Protein AF-A0A968INN6-F1 (afdb_monomer)

Secondary structure (DSSP, 8-state):
---TT-GGGTT------S---HHHH-S-TTT-TT---S-----PPPPHHHHHHHHHTTTTTBSSHHHHHHHHHHHHTT-HHHHHHHHHHHHH-SS-B-TT-HHHHHHHHIIIIIITTHHHH--SSSHHHHHHHHHS-TTTHHHHHHHHHHHHHHSEEE----HHHHHHHHHTSEEEETTEEEES-HHHHHHS-HHHHHHHHHHH-TTHHHHHHHHHTTS--GGGSPPHHHHHHHHHHHTT----HHHHHHHHHHHHHHHHHHHHHHHHHHHHHHHHHHHHHHHHHHHHHHHHHHHHHHHHHTSS---

Solvent-accessible surface area (backbone atoms only — not comparable to full-atom values): 17681 Å² total; per-residue (Å²): 115,94,60,89,85,45,78,88,52,79,80,70,82,86,84,88,86,82,92,73,56,72,65,79,76,41,92,43,88,92,68,46,77,76,74,70,81,83,71,89,80,82,84,73,46,52,48,72,81,75,44,49,75,60,30,64,72,27,52,91,35,25,75,46,23,66,57,36,47,48,46,45,34,66,38,32,39,14,34,68,66,56,38,51,50,54,52,47,55,52,57,68,45,88,70,65,40,54,77,92,40,38,59,62,53,51,50,49,48,43,42,65,64,48,60,53,62,30,85,81,53,45,71,78,72,48,66,59,56,32,51,49,59,52,60,67,42,77,40,44,26,50,28,52,48,40,56,49,48,49,24,72,73,62,55,50,39,80,55,79,78,44,72,66,59,49,52,43,40,7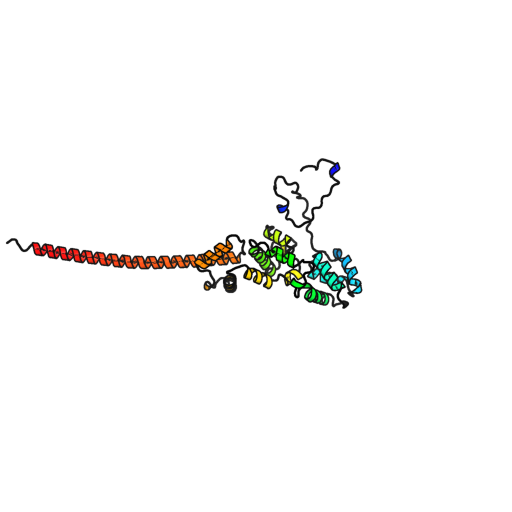1,44,58,60,29,37,81,54,98,69,24,33,27,65,45,26,50,58,54,48,68,65,66,23,71,66,50,48,49,55,52,51,44,75,69,37,98,58,30,71,37,52,52,53,18,55,74,53,73,72,62,47,66,87,44,45,44,52,69,68,60,39,52,54,50,51,60,69,43,70,80,42,44,63,29,74,67,57,54,52,51,51,52,53,15,50,50,53,42,52,50,53,54,49,52,54,53,51,52,54,50,51,54,52,49,54,54,49,52,53,53,51,52,53,50,52,51,52,51,52,52,52,52,52,51,50,52,54,52,57,60,64,72,70,73,80,87,132

pLDDT: mean 87.86, std 13.49, range [40.16, 98.56]

Nearest PDB structures (foldseek):
  2qen-assembly1_A  TM=4.326E-01  e=2.253E+00  unclassified
  8gx4-assembly1_A  TM=2.998E-01  e=3.927E+00  Apiospora montagnei NRRL 25634

Radius of gyration: 36.1 Å; Cα contacts (8 Å, |Δi|>4): 261; chains: 1; bounding box: 77×60×130 Å

Sequence (307 aa):
MRSDRKTNYQRLTFALIGVATPSDLMKDKQRTPFNIGARAIQLDGFQLQEAEPLAIGLQDKADRPMEVLRSVLDWTGGQPFLTQKLCDCIAQAEERIPAGQEKARVELIVQTEILEDWEAKDQPPHLKTIRDRILHNERQVGRWLGIYRQMLQAGTIKNEETEDHKALCLSGLVVRKQGQLQVYNQIYQHIFDLSWVNCQLESLRPYAARLNQWLTSGEQDETQLLCQQDLIDQLTWAKDKQLSPEDYSFFAASQERVRQAIQEELDAAKAELLEVQDEIAQAREEEQRVKHHWQKLRANSTGVGED

Foldseek 3Di:
DPPVPDPVCPPDDDDDDDQDDLVRVPPDPVPDPSVCVDDDDFDFADDLVRCVVLLVLCVVQEPCSSVLLVLQCQFQVNPPVSSNVLSVLSSPDPHRHYPPCSNVVSVVSCVPQCQVPNVVNCPVPDLVQLVCLLVVPLQENQVLLQVQLVCLVVQKAACPVDPSSSSNVSSVQWDQDPRIIGGSGNSSCSRCDNVVSLVSNCVSAPLSVLLVVCVVVVNPPCVSADEDVRLVVRCVVNVSHDHHPSVVSSSVSNVVVNVVVVVVVVVVVVVVVVVVVVVVVVVVVVVVVVVVVVVVVVVVVVPPPDD

Structure (mmCIF, N/CA/C/O backbone):
data_AF-A0A968INN6-F1
#
_entry.id   AF-A0A968INN6-F1
#
loop_
_atom_site.group_PDB
_atom_site.id
_atom_site.type_symbol
_atom_site.label_atom_id
_atom_site.label_alt_id
_atom_site.label_comp_id
_atom_site.label_asym_id
_atom_site.label_entity_id
_atom_site.label_seq_id
_atom_site.pdbx_PDB_ins_code
_atom_site.Cartn_x
_atom_site.Cartn_y
_atom_site.Cartn_z
_atom_site.occupancy
_atom_site.B_iso_or_equiv
_atom_site.auth_seq_id
_atom_site.auth_comp_id
_atom_site.auth_asym_id
_atom_site.auth_atom_id
_atom_site.pdbx_PDB_model_num
ATOM 1 N N . MET A 1 1 ? 5.842 39.570 -4.182 1.00 40.16 1 MET A N 1
ATOM 2 C CA . MET A 1 1 ? 6.469 40.855 -4.565 1.00 40.16 1 MET A CA 1
ATOM 3 C C . MET A 1 1 ? 5.964 41.193 -5.963 1.00 40.16 1 MET A C 1
ATOM 5 O O . MET A 1 1 ? 6.246 40.432 -6.871 1.00 40.16 1 MET A O 1
ATOM 9 N N . ARG A 1 2 ? 5.132 42.232 -6.133 1.00 44.03 2 ARG A N 1
ATOM 10 C CA . ARG A 1 2 ? 4.593 42.636 -7.447 1.00 44.03 2 ARG A CA 1
ATOM 11 C C . ARG A 1 2 ? 5.664 43.415 -8.218 1.00 44.03 2 ARG A C 1
ATOM 13 O O . ARG A 1 2 ? 5.768 44.630 -8.072 1.00 44.03 2 ARG A O 1
ATOM 20 N N . SER A 1 3 ? 6.476 42.707 -8.996 1.00 49.28 3 SER A N 1
ATOM 21 C CA . SER A 1 3 ? 7.445 43.265 -9.955 1.00 49.28 3 SER A CA 1
ATOM 22 C C . SER A 1 3 ? 6.922 43.285 -11.397 1.00 49.28 3 SER A C 1
ATOM 24 O O . SER A 1 3 ? 7.596 43.798 -12.287 1.00 49.28 3 SER A O 1
ATOM 26 N N . ASP A 1 4 ? 5.703 42.796 -11.616 1.00 48.72 4 ASP A N 1
ATOM 27 C CA . ASP A 1 4 ? 5.109 42.488 -12.929 1.00 48.72 4 ASP A CA 1
ATOM 28 C C . ASP A 1 4 ? 4.845 43.725 -13.809 1.00 48.72 4 ASP A C 1
ATOM 30 O O . ASP A 1 4 ? 4.435 43.608 -14.959 1.00 48.72 4 ASP A O 1
ATOM 34 N N . ARG A 1 5 ? 5.091 44.934 -13.284 1.00 51.31 5 ARG A N 1
ATOM 35 C CA . ARG A 1 5 ? 4.936 46.213 -13.998 1.00 51.31 5 ARG A CA 1
ATOM 36 C C . ARG A 1 5 ? 6.236 46.779 -14.582 1.00 51.31 5 ARG A C 1
ATOM 38 O O . ARG A 1 5 ? 6.209 47.868 -15.147 1.00 51.31 5 ARG A O 1
ATOM 45 N N . LYS A 1 6 ? 7.375 46.088 -14.452 1.00 62.47 6 LYS A N 1
ATOM 46 C CA . LYS A 1 6 ? 8.643 46.493 -15.087 1.00 62.47 6 LYS A CA 1
ATOM 47 C C . LYS A 1 6 ? 8.919 45.619 -16.311 1.00 62.47 6 LYS A C 1
ATOM 49 O O . LYS A 1 6 ? 9.263 44.449 -16.170 1.00 62.47 6 LYS A O 1
ATOM 54 N N . THR A 1 7 ? 8.833 46.208 -17.504 1.00 67.50 7 THR A N 1
ATOM 55 C CA . THR A 1 7 ? 9.013 45.552 -18.817 1.00 67.50 7 THR A CA 1
ATOM 56 C C . THR A 1 7 ? 10.319 44.751 -18.917 1.00 67.50 7 THR A C 1
ATOM 58 O O . THR A 1 7 ? 10.357 43.684 -19.519 1.00 67.50 7 THR A O 1
ATOM 61 N N . ASN A 1 8 ? 11.376 45.196 -18.229 1.00 70.75 8 ASN A N 1
ATOM 62 C CA . ASN A 1 8 ? 12.695 44.550 -18.230 1.00 70.75 8 ASN A CA 1
ATOM 63 C C . ASN A 1 8 ? 12.731 43.144 -17.591 1.00 70.75 8 ASN A C 1
ATOM 65 O O . ASN A 1 8 ? 13.727 42.434 -17.759 1.00 70.75 8 ASN A O 1
ATOM 69 N N . TYR A 1 9 ? 11.686 42.739 -16.857 1.00 70.25 9 TYR A N 1
ATOM 70 C CA . TYR A 1 9 ? 11.608 41.440 -16.176 1.00 70.25 9 TYR A CA 1
ATOM 71 C C . TYR A 1 9 ? 10.725 40.407 -16.888 1.00 70.25 9 TYR A C 1
ATOM 73 O O . TYR A 1 9 ? 10.745 39.245 -16.500 1.00 70.25 9 TYR A O 1
ATOM 81 N N . GLN A 1 10 ? 10.035 40.775 -17.976 1.00 67.19 10 GLN A N 1
ATOM 82 C CA . GLN A 1 10 ? 9.204 39.848 -18.769 1.00 67.19 10 GLN A CA 1
ATOM 83 C C . GLN A 1 10 ? 10.010 38.751 -19.496 1.00 67.19 10 GLN A C 1
ATOM 85 O O . GLN A 1 10 ? 9.435 37.805 -20.017 1.00 67.19 10 GLN A O 1
ATOM 90 N N . ARG A 1 11 ? 11.344 38.863 -19.513 1.00 78.62 11 ARG A N 1
ATOM 91 C CA . ARG A 1 11 ? 12.279 37.881 -20.090 1.00 78.62 11 ARG A CA 1
ATOM 92 C C . ARG A 1 11 ? 12.779 36.823 -19.103 1.00 78.62 11 ARG A C 1
ATOM 94 O O . ARG A 1 11 ? 13.508 35.923 -19.505 1.00 78.62 11 ARG A O 1
ATOM 101 N N . LEU A 1 12 ? 12.492 36.974 -17.809 1.00 79.00 12 LEU A N 1
ATOM 102 C CA . LEU A 1 12 ? 13.008 36.072 -16.782 1.00 79.00 12 LEU A CA 1
ATOM 103 C C . LEU A 1 12 ? 12.003 34.950 -16.532 1.00 79.00 12 LEU A C 1
ATOM 105 O O . LEU A 1 12 ? 10.891 35.200 -16.076 1.00 79.00 12 LEU A O 1
ATOM 109 N N . THR A 1 13 ? 12.424 33.716 -16.807 1.00 76.06 13 THR A N 1
ATOM 110 C CA . THR A 1 13 ? 11.682 32.503 -16.453 1.00 76.06 13 THR A CA 1
ATOM 111 C C . THR A 1 13 ? 12.390 31.834 -15.285 1.00 76.06 13 THR A C 1
ATOM 113 O O . THR A 1 13 ? 13.581 31.544 -15.368 1.00 76.06 13 THR A O 1
ATOM 116 N N . PHE A 1 14 ? 11.661 31.595 -14.198 1.00 73.88 14 PHE A N 1
ATOM 117 C CA . PHE A 1 14 ? 12.152 30.836 -13.053 1.00 73.88 14 PHE A CA 1
ATOM 118 C C . PHE A 1 14 ? 11.489 29.462 -13.074 1.00 73.88 14 PHE A C 1
ATOM 120 O O . PHE A 1 14 ? 10.263 29.373 -13.045 1.00 73.88 14 PHE A O 1
ATOM 127 N N . ALA A 1 15 ? 12.295 28.404 -13.123 1.00 74.81 15 ALA A N 1
ATOM 128 C CA . ALA A 1 15 ? 11.834 27.036 -12.943 1.00 74.81 15 ALA A CA 1
ATOM 129 C C . ALA A 1 15 ? 12.257 26.556 -11.551 1.00 74.81 15 ALA A C 1
ATOM 131 O O . ALA A 1 15 ? 13.428 26.645 -11.185 1.00 74.81 15 ALA A O 1
ATOM 132 N N . LEU A 1 16 ? 11.293 26.071 -10.774 1.00 69.75 16 LEU A N 1
ATOM 133 C CA . LEU A 1 16 ? 11.523 25.402 -9.498 1.00 69.75 16 LEU A CA 1
ATOM 134 C C . LEU A 1 16 ? 11.273 23.916 -9.727 1.00 69.75 16 LEU A C 1
ATOM 136 O O . LEU A 1 16 ? 10.184 23.537 -10.151 1.00 69.75 16 LEU A O 1
ATOM 140 N N . ILE A 1 17 ? 12.286 23.093 -9.475 1.00 74.50 17 ILE A N 1
ATOM 141 C CA . ILE A 1 17 ? 12.226 21.645 -9.675 1.00 74.50 17 ILE A CA 1
ATOM 142 C C . ILE A 1 17 ? 12.410 20.990 -8.310 1.00 74.50 17 ILE A C 1
ATOM 144 O O . ILE A 1 17 ? 13.366 21.291 -7.598 1.00 74.50 17 ILE A O 1
ATOM 148 N N . GLY A 1 18 ? 11.477 20.125 -7.932 1.00 70.94 18 GLY A N 1
ATOM 149 C CA . GLY A 1 18 ? 11.479 19.444 -6.644 1.00 70.94 18 GLY A CA 1
ATOM 150 C C . GLY A 1 18 ? 10.136 18.781 -6.361 1.00 70.94 18 GLY A C 1
ATOM 151 O O . GLY A 1 18 ? 9.228 18.820 -7.189 1.00 70.94 18 GLY A O 1
ATOM 152 N N . VAL A 1 19 ? 10.010 18.182 -5.177 1.00 70.88 19 VAL A N 1
ATOM 153 C CA . VAL A 1 19 ? 8.767 17.551 -4.719 1.00 70.88 19 VAL A CA 1
ATOM 154 C C . VAL A 1 19 ? 8.165 18.411 -3.614 1.00 70.88 19 VAL A C 1
ATOM 156 O O . VAL A 1 19 ? 8.674 18.420 -2.498 1.00 70.88 19 VAL A O 1
ATOM 159 N N . ALA A 1 20 ? 7.107 19.151 -3.933 1.00 64.94 20 ALA A N 1
ATOM 160 C CA . ALA A 1 20 ? 6.384 19.989 -2.983 1.00 64.94 20 ALA A CA 1
ATOM 161 C C . ALA A 1 20 ? 4.907 20.060 -3.380 1.00 64.94 20 ALA A C 1
ATOM 163 O O . ALA A 1 20 ? 4.580 20.137 -4.567 1.00 64.94 20 ALA A O 1
ATOM 164 N N . THR A 1 21 ? 4.004 20.071 -2.402 1.00 66.12 21 THR A N 1
ATOM 165 C CA . THR A 1 21 ? 2.636 20.526 -2.650 1.00 66.12 21 THR A CA 1
ATOM 166 C C . THR A 1 21 ? 2.631 22.046 -2.852 1.00 66.12 21 THR A C 1
ATOM 168 O O . THR A 1 21 ? 3.494 22.755 -2.325 1.00 66.12 21 THR A O 1
ATOM 171 N N . PRO A 1 22 ? 1.620 22.605 -3.542 1.00 64.31 22 PRO A N 1
ATOM 172 C CA . PRO A 1 22 ? 1.404 24.048 -3.535 1.00 64.31 22 PRO A CA 1
ATOM 173 C C . PRO A 1 22 ? 1.325 24.624 -2.111 1.00 64.31 22 PRO A C 1
ATOM 175 O O . PRO A 1 22 ? 1.826 25.718 -1.869 1.00 64.31 22 PRO A O 1
ATOM 178 N N . SER A 1 23 ? 0.748 23.886 -1.156 1.00 64.50 23 SER A N 1
ATOM 179 C CA . SER A 1 23 ? 0.661 24.294 0.252 1.00 64.50 23 SER A CA 1
ATOM 180 C C . SER A 1 23 ? 2.038 24.449 0.910 1.00 64.50 23 SER A C 1
ATOM 182 O O . SER A 1 23 ? 2.240 25.414 1.644 1.00 64.50 23 SER A O 1
ATOM 184 N N . ASP A 1 24 ? 3.004 23.582 0.591 1.00 67.31 24 ASP A N 1
ATOM 185 C CA . ASP A 1 24 ? 4.381 23.660 1.115 1.00 67.31 24 ASP A CA 1
ATOM 186 C C . ASP A 1 24 ? 5.107 24.934 0.657 1.00 67.31 24 ASP A C 1
ATOM 188 O O . ASP A 1 24 ? 5.944 25.495 1.370 1.00 67.31 24 ASP A O 1
ATOM 192 N N . LEU A 1 25 ? 4.757 25.428 -0.533 1.00 66.88 25 LEU A N 1
ATOM 193 C CA . LEU A 1 25 ? 5.307 26.653 -1.116 1.00 66.88 25 LEU A CA 1
ATOM 194 C C . LEU A 1 25 ? 4.538 27.917 -0.682 1.00 66.88 25 LEU A C 1
ATOM 196 O O . LEU A 1 25 ? 4.999 29.039 -0.914 1.00 66.88 25 LEU A O 1
ATOM 200 N N . MET A 1 26 ? 3.383 27.763 -0.025 1.00 62.88 26 MET A N 1
ATOM 201 C CA . MET A 1 26 ? 2.457 28.845 0.315 1.00 62.88 26 MET A CA 1
ATOM 202 C C . MET A 1 26 ? 2.277 29.019 1.832 1.00 62.88 26 MET A C 1
ATOM 204 O O . MET A 1 26 ? 1.275 28.605 2.409 1.00 62.88 26 MET A O 1
ATOM 208 N N . LYS A 1 27 ? 3.208 29.732 2.482 1.00 56.56 27 LYS A N 1
ATOM 209 C CA . LYS A 1 27 ? 3.127 30.036 3.930 1.00 56.56 27 LYS A CA 1
ATOM 210 C C . LYS A 1 27 ? 2.009 31.018 4.328 1.00 56.56 27 LYS A C 1
ATOM 212 O O . LYS A 1 27 ? 1.542 30.966 5.457 1.00 56.56 27 LYS A O 1
ATOM 217 N N . ASP A 1 28 ? 1.579 31.910 3.431 1.00 60.41 28 ASP A N 1
ATOM 218 C CA . ASP A 1 28 ? 0.507 32.890 3.690 1.00 60.41 28 ASP A CA 1
ATOM 219 C C . ASP A 1 28 ? -0.373 33.076 2.447 1.00 60.41 28 ASP A C 1
ATOM 221 O O . ASP A 1 28 ? -0.040 33.861 1.557 1.00 60.41 28 ASP A O 1
ATOM 225 N N . LYS A 1 29 ? -1.514 32.374 2.397 1.00 55.88 29 LYS A N 1
ATOM 226 C CA . LYS A 1 29 ? -2.436 32.329 1.243 1.00 55.88 29 LYS A CA 1
ATOM 227 C C . LYS A 1 29 ? -2.853 33.712 0.709 1.00 55.88 29 LYS A C 1
ATOM 229 O O . LYS A 1 29 ? -3.171 33.825 -0.474 1.00 55.88 29 LYS A O 1
ATOM 234 N N . GLN A 1 30 ? -2.827 34.765 1.534 1.00 55.16 30 GLN A N 1
ATOM 235 C CA . GLN A 1 30 ? -3.193 36.123 1.114 1.00 55.16 30 GLN A CA 1
ATOM 236 C C . GLN A 1 30 ? -2.022 36.945 0.554 1.00 55.16 30 GLN A C 1
ATOM 238 O O . GLN A 1 30 ? -2.243 37.963 -0.103 1.00 55.16 30 GLN A O 1
ATOM 243 N N . ARG A 1 31 ? -0.771 36.526 0.788 1.00 52.16 31 ARG A N 1
ATOM 244 C CA . ARG A 1 31 ? 0.434 37.295 0.424 1.00 52.16 31 ARG A CA 1
ATOM 245 C C . ARG A 1 31 ? 1.383 36.571 -0.532 1.00 52.16 31 ARG A C 1
ATOM 247 O O . ARG A 1 31 ? 2.342 37.199 -0.993 1.00 52.16 31 ARG A O 1
ATOM 254 N N . THR A 1 32 ? 1.153 35.295 -0.860 1.00 49.41 32 THR A N 1
ATOM 255 C CA . THR A 1 32 ? 2.072 34.566 -1.750 1.00 49.41 32 THR A CA 1
ATOM 256 C C . THR A 1 32 ? 1.944 35.018 -3.215 1.00 49.41 32 THR A C 1
ATOM 258 O O . THR A 1 32 ? 0.837 35.096 -3.750 1.00 49.41 32 THR A O 1
ATOM 261 N N . PRO A 1 33 ? 3.069 35.268 -3.913 1.00 50.78 33 PRO A N 1
ATOM 262 C CA . PRO A 1 33 ? 3.089 35.374 -5.372 1.00 50.78 33 PRO A CA 1
ATOM 263 C C . PRO A 1 33 ? 2.924 34.006 -6.066 1.00 50.78 33 PRO A C 1
ATOM 265 O O . PRO A 1 33 ? 2.838 33.962 -7.287 1.00 50.78 33 PRO A O 1
ATOM 268 N N . PHE A 1 34 ? 2.867 32.907 -5.304 1.00 52.16 34 PHE A N 1
ATOM 269 C CA . PHE A 1 34 ? 2.645 31.538 -5.778 1.00 52.16 34 PHE A CA 1
ATOM 270 C C . PHE A 1 34 ? 1.159 31.183 -5.927 1.00 52.16 34 PHE A C 1
ATOM 272 O O . PHE A 1 34 ? 0.831 30.031 -6.199 1.00 52.16 34 PHE A O 1
ATOM 279 N N . ASN A 1 35 ? 0.258 32.171 -5.847 1.00 50.69 35 ASN A N 1
ATOM 280 C CA . ASN A 1 35 ? -1.127 32.065 -6.318 1.00 50.69 35 ASN A CA 1
ATOM 281 C C . ASN A 1 35 ? -1.169 31.986 -7.865 1.00 50.69 35 ASN A C 1
ATOM 283 O O . ASN A 1 35 ? -1.855 32.763 -8.529 1.00 50.69 35 ASN A O 1
ATOM 287 N N . ILE A 1 36 ? -0.390 31.076 -8.460 1.00 54.50 36 ILE A N 1
ATOM 288 C CA . ILE A 1 36 ? -0.298 30.846 -9.904 1.00 54.50 36 ILE A CA 1
ATOM 289 C C . ILE A 1 36 ? -1.483 29.952 -10.292 1.00 54.50 36 ILE A C 1
ATOM 291 O O . ILE A 1 36 ? -1.354 28.756 -10.518 1.00 54.50 36 ILE A O 1
ATOM 295 N N . GLY A 1 37 ? -2.675 30.547 -10.326 1.00 51.56 37 GLY A N 1
ATOM 296 C CA . GLY A 1 37 ? -3.941 29.893 -10.677 1.00 51.56 37 GLY A CA 1
ATOM 297 C C . GLY A 1 37 ? -4.193 29.701 -12.180 1.00 51.56 37 GLY A C 1
ATOM 298 O O . GLY A 1 37 ? -5.344 29.620 -12.578 1.00 51.56 37 GLY A O 1
ATOM 299 N N . ALA A 1 38 ? -3.160 29.691 -13.026 1.00 52.12 38 ALA A N 1
ATOM 300 C CA . ALA A 1 38 ? -3.266 29.523 -14.483 1.00 52.12 38 ALA A CA 1
ATOM 301 C C . ALA A 1 38 ? -3.665 28.116 -14.965 1.00 52.12 38 ALA A C 1
ATOM 303 O O . ALA A 1 38 ? -4.658 27.900 -15.659 1.00 52.12 38 ALA A O 1
ATOM 304 N N . ARG A 1 39 ? -2.766 27.164 -14.697 1.00 57.09 39 ARG A N 1
ATOM 305 C CA . ARG A 1 39 ? -2.727 25.877 -15.393 1.00 57.09 39 ARG A CA 1
ATOM 306 C C . ARG A 1 39 ? -1.879 24.897 -14.596 1.00 57.09 39 ARG A C 1
ATOM 308 O O . ARG A 1 39 ? -0.657 25.011 -14.580 1.00 57.09 39 ARG A O 1
ATOM 315 N N . ALA A 1 40 ? -2.525 23.940 -13.939 1.00 65.38 40 ALA A N 1
ATOM 316 C CA . ALA A 1 40 ? -1.826 22.748 -13.490 1.00 65.38 40 ALA A CA 1
ATOM 317 C C . ALA A 1 40 ? -1.379 21.981 -14.741 1.00 65.38 40 ALA A C 1
ATOM 319 O O . ALA A 1 40 ? -2.198 21.680 -15.610 1.00 65.38 40 ALA A O 1
ATOM 320 N N . ILE A 1 41 ? -0.080 21.721 -14.861 1.00 69.19 41 ILE A N 1
ATOM 321 C CA . ILE A 1 41 ? 0.447 20.809 -15.873 1.00 69.19 41 ILE A CA 1
ATOM 322 C C . ILE A 1 41 ? 0.646 19.489 -15.152 1.00 69.19 41 ILE A C 1
ATOM 324 O O . ILE A 1 41 ? 1.563 19.343 -14.347 1.00 69.19 41 ILE A O 1
ATOM 328 N N . GLN A 1 42 ? -0.278 18.566 -15.390 1.00 72.69 42 GLN A N 1
ATOM 329 C CA . GLN A 1 42 ? -0.116 17.203 -14.934 1.00 72.69 42 GLN A CA 1
ATOM 330 C C . GLN A 1 42 ? 0.969 16.544 -15.789 1.00 72.69 42 GLN A C 1
ATOM 332 O O . GLN A 1 42 ? 0.912 16.597 -17.015 1.00 72.69 42 GLN A O 1
ATOM 337 N N . LEU A 1 43 ? 1.982 15.990 -15.128 1.00 76.12 43 LEU A N 1
ATOM 338 C CA . LEU A 1 43 ? 3.043 15.230 -15.776 1.00 76.12 43 LEU A CA 1
ATOM 339 C C . LEU A 1 43 ? 2.660 13.756 -15.702 1.00 76.12 43 LEU A C 1
ATOM 341 O O . LEU A 1 43 ? 2.805 13.126 -14.653 1.00 76.12 43 LEU A O 1
ATOM 345 N N . ASP A 1 44 ? 2.113 13.247 -16.800 1.00 83.75 44 ASP A N 1
ATOM 346 C CA . ASP A 1 44 ? 1.814 11.829 -16.952 1.00 83.75 44 ASP A CA 1
ATOM 347 C C . ASP A 1 44 ? 3.084 11.042 -17.310 1.00 83.75 44 ASP A C 1
ATOM 349 O O . ASP A 1 44 ? 4.110 11.613 -17.689 1.00 83.75 44 ASP A O 1
ATOM 353 N N . GLY A 1 45 ? 3.023 9.717 -17.161 1.00 90.31 45 GLY A N 1
ATOM 354 C CA . GLY A 1 45 ? 4.070 8.835 -17.668 1.00 90.31 45 GLY A CA 1
ATOM 355 C C . GLY A 1 45 ? 4.176 8.909 -19.194 1.00 90.31 45 GLY A C 1
ATOM 356 O O . GLY A 1 45 ? 3.198 9.227 -19.878 1.00 90.31 45 GLY A O 1
ATOM 357 N N . PHE A 1 46 ? 5.361 8.588 -19.716 1.00 94.56 46 PHE A N 1
ATOM 358 C CA . PHE A 1 46 ? 5.637 8.592 -21.147 1.00 94.56 46 PHE A CA 1
ATOM 359 C C . PHE A 1 46 ? 4.621 7.764 -21.929 1.00 94.56 46 PHE A C 1
ATOM 361 O O . PHE A 1 46 ? 4.365 6.597 -21.627 1.00 94.56 46 PHE A O 1
ATOM 368 N N . GLN A 1 47 ? 4.082 8.373 -22.978 1.00 94.75 47 GLN A N 1
ATOM 369 C CA . GLN A 1 47 ? 3.337 7.678 -24.014 1.00 94.75 47 GLN A CA 1
ATOM 370 C C . GLN A 1 47 ? 4.299 7.007 -24.997 1.00 94.75 47 GLN A C 1
ATOM 372 O O . GLN A 1 47 ? 5.469 7.378 -25.100 1.00 94.75 47 GLN A O 1
ATOM 377 N N . LEU A 1 48 ? 3.796 6.035 -25.764 1.00 95.44 48 LEU A N 1
AT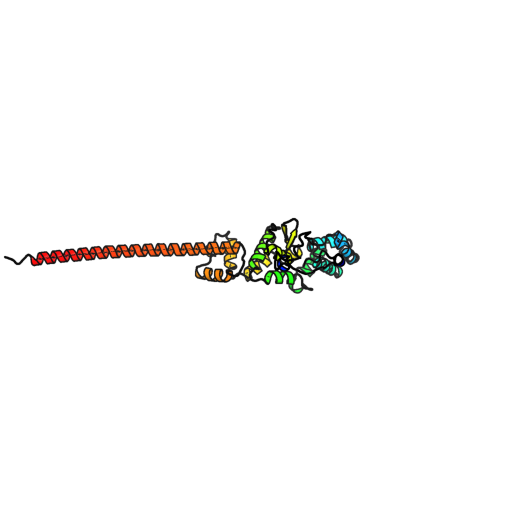OM 378 C CA . LEU A 1 48 ? 4.617 5.276 -26.712 1.00 95.44 48 LEU A CA 1
ATOM 379 C C . LEU A 1 48 ? 5.392 6.188 -27.671 1.00 95.44 48 LEU A C 1
ATOM 381 O O . LEU A 1 48 ? 6.579 5.965 -27.874 1.00 95.44 48 LEU A O 1
ATOM 385 N N . GLN A 1 49 ? 4.744 7.236 -28.187 1.00 95.12 49 GLN A N 1
ATOM 386 C CA . GLN A 1 49 ? 5.346 8.200 -29.112 1.00 95.12 49 GLN A CA 1
ATOM 387 C C . GLN A 1 49 ? 6.448 9.039 -28.452 1.00 95.12 49 GLN A C 1
ATOM 389 O O . GLN A 1 49 ? 7.444 9.378 -29.081 1.00 95.12 49 GLN A O 1
ATOM 394 N N . GLU A 1 50 ? 6.289 9.367 -27.170 1.00 94.44 50 GLU A N 1
ATOM 395 C CA . GLU A 1 50 ? 7.266 10.154 -26.408 1.00 94.44 50 GLU A CA 1
ATOM 396 C C . GLU A 1 50 ? 8.505 9.321 -26.052 1.00 94.44 50 GLU A C 1
ATOM 398 O O . GLU A 1 50 ? 9.606 9.856 -25.933 1.00 94.44 50 GLU A O 1
ATOM 403 N N . ALA A 1 51 ? 8.328 8.004 -25.911 1.00 95.56 51 ALA A N 1
ATOM 404 C CA . ALA A 1 51 ? 9.381 7.050 -25.588 1.00 95.56 51 ALA A CA 1
ATOM 405 C C . ALA A 1 51 ? 10.052 6.418 -26.823 1.00 95.56 51 ALA A C 1
ATOM 407 O O . ALA A 1 51 ? 11.015 5.672 -26.655 1.00 95.56 51 ALA A O 1
ATOM 408 N N . GLU A 1 52 ? 9.598 6.716 -28.049 1.00 95.12 52 GLU A N 1
ATOM 409 C CA . GLU A 1 52 ? 10.152 6.182 -29.309 1.00 95.12 52 GLU A CA 1
ATOM 410 C C . GLU A 1 52 ? 11.692 6.187 -29.385 1.00 95.12 52 GLU A C 1
ATOM 412 O O . GLU A 1 52 ? 12.257 5.177 -29.817 1.00 95.12 52 GLU A O 1
ATOM 417 N N . PRO A 1 53 ? 12.415 7.233 -28.923 1.00 95.56 53 PRO A N 1
ATOM 418 C CA . PRO A 1 53 ? 13.877 7.227 -28.948 1.00 95.56 53 PRO A CA 1
ATOM 419 C C . PRO A 1 53 ? 14.521 6.065 -28.175 1.00 95.56 53 PRO A C 1
ATOM 421 O O . PRO A 1 53 ? 15.612 5.631 -28.539 1.00 95.56 53 PRO A O 1
ATOM 424 N N . LEU A 1 54 ? 13.859 5.522 -27.144 1.00 95.62 54 LEU A N 1
ATOM 425 C CA . LEU A 1 54 ? 14.361 4.373 -26.381 1.00 95.62 54 LEU A CA 1
ATOM 426 C C . LEU A 1 54 ? 14.359 3.083 -27.210 1.00 95.62 54 LEU A C 1
ATOM 428 O O . LEU A 1 54 ? 15.223 2.232 -27.008 1.00 95.62 54 LEU A O 1
ATOM 432 N N . ALA A 1 55 ? 13.459 2.951 -28.192 1.00 95.25 55 ALA A N 1
ATOM 433 C CA . ALA A 1 55 ? 13.419 1.779 -29.066 1.00 95.25 55 ALA A CA 1
ATOM 434 C C . ALA A 1 55 ? 14.677 1.653 -29.942 1.00 95.25 55 ALA A C 1
ATOM 436 O O . ALA A 1 55 ? 15.016 0.546 -30.359 1.00 95.25 55 ALA A O 1
ATOM 437 N N . ILE A 1 56 ? 15.397 2.756 -30.188 1.00 94.12 56 ILE A N 1
ATOM 438 C CA . ILE A 1 56 ? 16.673 2.746 -30.918 1.00 94.12 56 ILE A CA 1
ATOM 439 C C . ILE A 1 56 ? 17.705 1.895 -30.169 1.00 94.12 56 ILE A C 1
ATOM 441 O O . ILE A 1 56 ? 18.368 1.063 -30.781 1.00 94.12 56 ILE A O 1
ATOM 445 N N . GLY A 1 57 ? 17.777 2.026 -28.840 1.00 93.12 57 GLY A N 1
ATOM 446 C CA . GLY A 1 57 ? 18.680 1.230 -28.000 1.00 93.12 57 GLY A CA 1
ATOM 447 C C . GLY A 1 57 ? 18.340 -0.265 -27.949 1.00 93.12 57 GLY A C 1
ATOM 448 O O . GLY A 1 57 ? 19.148 -1.059 -27.480 1.00 93.12 57 GLY A O 1
ATOM 449 N N . LEU A 1 58 ? 17.166 -0.660 -28.451 1.00 95.81 58 LEU A N 1
ATOM 450 C CA . LEU A 1 58 ? 16.674 -2.038 -28.435 1.00 95.81 58 LEU A CA 1
ATOM 451 C C . LEU A 1 58 ? 16.767 -2.731 -29.808 1.00 95.81 58 LEU A C 1
ATOM 453 O O . LEU A 1 58 ? 16.433 -3.911 -29.912 1.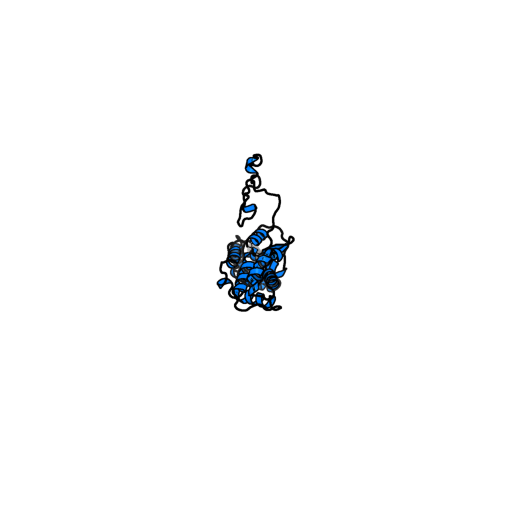00 95.81 58 LEU A O 1
ATOM 457 N N . GLN A 1 59 ? 17.221 -2.040 -30.862 1.00 95.31 59 GLN A N 1
ATOM 458 C CA . GLN A 1 59 ? 17.253 -2.568 -32.239 1.00 95.31 59 GLN A CA 1
ATOM 459 C C . GLN A 1 59 ? 18.080 -3.850 -32.387 1.00 95.31 59 GLN A C 1
ATOM 461 O O . GLN A 1 59 ? 17.665 -4.798 -33.062 1.00 95.31 59 GLN A O 1
ATOM 466 N N . ASP A 1 60 ? 19.214 -3.918 -31.697 1.00 93.88 60 ASP A N 1
ATOM 467 C CA . ASP A 1 60 ? 20.093 -5.088 -31.736 1.00 93.88 60 ASP A CA 1
ATOM 468 C C . ASP A 1 60 ? 19.638 -6.210 -30.791 1.00 93.88 60 ASP A C 1
ATOM 470 O O . ASP A 1 60 ? 20.128 -7.340 -30.870 1.00 93.88 60 ASP A O 1
ATOM 474 N N . LYS A 1 61 ? 18.660 -5.922 -29.929 1.00 95.44 61 LYS A N 1
ATOM 475 C CA . LYS A 1 61 ? 18.194 -6.812 -28.861 1.00 95.44 61 LYS A CA 1
ATOM 476 C C . LYS A 1 61 ? 16.828 -7.416 -29.126 1.00 95.44 61 LYS A C 1
ATOM 478 O O . LYS A 1 61 ? 16.487 -8.407 -28.491 1.00 95.44 61 LYS A O 1
ATOM 483 N N . ALA A 1 62 ? 16.067 -6.893 -30.082 1.00 96.75 62 ALA A N 1
ATOM 484 C CA . ALA A 1 62 ? 14.753 -7.416 -30.418 1.00 96.75 62 ALA A CA 1
ATOM 485 C C . ALA A 1 62 ? 14.457 -7.329 -31.915 1.00 96.75 62 ALA A C 1
ATOM 487 O O . ALA A 1 62 ? 14.826 -6.367 -32.583 1.00 96.75 62 ALA A O 1
ATOM 488 N N . ASP A 1 63 ? 13.711 -8.301 -32.438 1.00 97.00 63 ASP A N 1
ATOM 489 C CA . ASP A 1 63 ? 13.218 -8.250 -33.822 1.00 97.00 63 ASP A CA 1
ATOM 490 C C . ASP A 1 63 ? 12.151 -7.167 -34.020 1.00 97.00 63 ASP A C 1
ATOM 492 O O . ASP A 1 63 ? 12.010 -6.613 -35.111 1.00 97.00 63 ASP A O 1
ATOM 496 N N . ARG A 1 64 ? 11.401 -6.846 -32.957 1.00 97.50 64 ARG A N 1
ATOM 497 C CA . ARG A 1 64 ? 10.377 -5.792 -32.941 1.00 97.50 64 ARG A CA 1
ATOM 498 C C . ARG A 1 64 ? 10.570 -4.851 -31.745 1.00 97.50 64 ARG A C 1
ATOM 500 O O . ARG A 1 64 ? 9.802 -4.911 -30.784 1.00 97.50 64 ARG A O 1
ATOM 507 N N . PRO A 1 65 ? 11.554 -3.937 -31.801 1.00 97.19 65 PRO A N 1
ATOM 508 C CA . PRO A 1 65 ? 11.887 -3.032 -30.695 1.00 97.19 65 PRO A CA 1
ATOM 509 C C . PRO A 1 65 ? 10.706 -2.195 -30.189 1.00 97.19 65 PRO A C 1
ATOM 511 O O . PRO A 1 65 ? 10.563 -1.981 -28.990 1.00 97.19 65 PRO A O 1
ATOM 514 N N . MET A 1 66 ? 9.815 -1.769 -31.091 1.00 97.75 66 MET A N 1
ATOM 515 C CA . MET A 1 66 ? 8.618 -1.001 -30.727 1.00 97.75 66 MET A CA 1
ATOM 516 C C . MET A 1 66 ? 7.590 -1.812 -29.928 1.00 97.75 66 MET A C 1
ATOM 518 O O . MET A 1 66 ? 6.909 -1.254 -29.071 1.00 97.75 66 MET A O 1
ATOM 522 N N . GLU A 1 67 ? 7.470 -3.118 -30.178 1.00 97.81 67 GLU A N 1
ATOM 523 C CA . GLU A 1 67 ? 6.571 -3.986 -29.406 1.00 97.81 67 GLU A CA 1
ATOM 524 C C . GLU A 1 67 ? 7.157 -4.297 -28.024 1.00 97.81 67 GLU A C 1
ATOM 526 O O . GLU A 1 67 ? 6.421 -4.321 -27.038 1.00 97.81 67 GLU A O 1
ATOM 531 N N . VAL A 1 68 ? 8.485 -4.434 -27.932 1.00 98.12 68 VAL A N 1
ATOM 532 C CA . VAL A 1 68 ? 9.190 -4.505 -26.645 1.00 98.12 68 VAL A CA 1
ATOM 533 C C . VAL A 1 68 ? 8.962 -3.227 -25.844 1.00 98.12 68 VAL A C 1
ATOM 535 O O . VAL A 1 68 ? 8.517 -3.308 -24.703 1.00 98.12 68 VAL A O 1
ATOM 538 N N . LEU A 1 69 ? 9.176 -2.049 -26.443 1.00 98.38 69 LEU A N 1
ATOM 539 C CA . LEU A 1 69 ? 8.948 -0.766 -25.774 1.00 98.38 69 LEU A CA 1
ATOM 540 C C . LEU A 1 69 ? 7.496 -0.612 -25.301 1.00 98.38 69 LEU A C 1
ATOM 542 O O . LEU A 1 69 ? 7.260 -0.143 -24.191 1.00 98.38 69 LEU A O 1
ATOM 546 N N . ARG A 1 70 ? 6.514 -1.049 -26.099 1.00 98.31 70 ARG A N 1
ATOM 547 C CA . ARG A 1 70 ? 5.108 -1.060 -25.672 1.00 98.31 70 ARG A CA 1
ATOM 548 C C . ARG A 1 70 ? 4.908 -1.923 -24.427 1.00 98.31 70 ARG A C 1
ATOM 550 O O . ARG A 1 70 ? 4.304 -1.460 -23.470 1.00 98.31 70 ARG A O 1
ATOM 557 N N . SER A 1 71 ? 5.477 -3.128 -24.410 1.00 98.25 71 SER A N 1
ATOM 558 C CA . SER A 1 71 ? 5.412 -4.006 -23.239 1.00 98.25 71 SER A CA 1
ATOM 559 C C . SER A 1 71 ? 6.132 -3.418 -22.020 1.00 98.25 71 SER A C 1
ATOM 561 O O . SER A 1 71 ? 5.669 -3.606 -20.899 1.00 98.25 71 SER A O 1
ATOM 563 N N . VAL A 1 72 ? 7.242 -2.697 -22.212 1.00 98.56 72 VAL A N 1
ATOM 564 C CA . VAL A 1 72 ? 7.925 -1.961 -21.136 1.00 98.56 72 VAL A CA 1
ATOM 565 C C . VAL A 1 72 ? 6.985 -0.917 -20.538 1.00 98.56 72 VAL A C 1
ATOM 567 O O . VAL A 1 72 ? 6.805 -0.884 -19.324 1.00 98.56 72 VAL A O 1
ATOM 570 N N . LEU A 1 73 ? 6.342 -0.099 -21.373 1.00 98.25 73 LEU A N 1
ATOM 571 C CA . LEU A 1 73 ? 5.413 0.935 -20.913 1.00 98.25 73 LEU A CA 1
ATOM 572 C C . LEU A 1 73 ? 4.172 0.352 -20.227 1.00 98.25 73 LEU A C 1
ATOM 574 O O . LEU A 1 73 ? 3.705 0.937 -19.251 1.00 98.25 73 LEU A O 1
ATOM 578 N N . ASP A 1 74 ? 3.678 -0.804 -20.681 1.00 98.00 74 ASP A N 1
ATOM 579 C CA . ASP A 1 74 ? 2.577 -1.517 -20.023 1.00 98.00 74 ASP A CA 1
ATOM 580 C C . ASP A 1 74 ? 2.938 -1.866 -18.565 1.00 98.00 74 ASP A C 1
ATOM 582 O O . ASP A 1 74 ? 2.112 -1.700 -17.663 1.00 98.00 74 ASP A O 1
ATOM 586 N N . TRP A 1 75 ? 4.184 -2.286 -18.310 1.00 98.44 75 TRP A N 1
ATOM 587 C CA . TRP A 1 75 ? 4.680 -2.610 -16.968 1.00 98.44 75 TRP A CA 1
ATOM 588 C C . TRP A 1 75 ? 4.984 -1.377 -16.111 1.00 98.44 75 TRP A C 1
ATOM 590 O O . TRP A 1 75 ? 4.657 -1.353 -14.922 1.00 98.44 75 TRP A O 1
ATOM 600 N N . THR A 1 76 ? 5.613 -0.351 -16.692 1.00 98.06 76 THR A N 1
ATOM 601 C CA . THR A 1 76 ? 6.128 0.819 -15.957 1.00 98.06 76 THR A CA 1
ATOM 602 C C . THR A 1 76 ? 5.130 1.969 -15.858 1.00 98.06 76 THR A C 1
ATOM 604 O O . THR A 1 76 ? 5.362 2.923 -15.108 1.00 98.06 76 THR A O 1
ATOM 607 N N . GLY A 1 77 ? 4.027 1.911 -16.611 1.00 96.25 77 GLY A N 1
ATOM 608 C CA . GLY A 1 77 ? 3.059 3.001 -16.734 1.00 96.25 77 GLY A CA 1
ATOM 609 C C . GLY A 1 77 ? 3.672 4.273 -17.329 1.00 96.25 77 GLY A C 1
ATOM 610 O O . GLY A 1 77 ? 3.195 5.370 -17.044 1.00 96.25 77 GLY A O 1
ATOM 611 N N . GLY A 1 78 ? 4.779 4.144 -18.070 1.00 95.81 78 GLY A N 1
ATOM 612 C CA . GLY A 1 78 ? 5.549 5.274 -18.590 1.00 95.81 78 GLY A CA 1
ATOM 613 C C . GLY A 1 78 ? 6.324 6.056 -17.528 1.00 95.81 78 GLY A C 1
ATOM 614 O O . GLY A 1 78 ? 6.821 7.145 -17.812 1.00 95.81 78 GLY A O 1
ATOM 615 N N . GLN A 1 79 ? 6.455 5.539 -16.301 1.00 95.38 79 GLN A N 1
ATOM 616 C CA . GLN A 1 79 ? 7.251 6.200 -15.269 1.00 95.38 79 GLN A CA 1
ATOM 617 C C . GLN A 1 79 ? 8.713 6.317 -15.757 1.00 95.38 79 GLN A C 1
ATOM 619 O O . GLN A 1 79 ? 9.305 5.289 -16.103 1.00 95.38 79 GLN A O 1
ATOM 624 N N . PRO A 1 80 ? 9.308 7.528 -15.831 1.00 93.81 80 PRO A N 1
ATOM 625 C CA . PRO A 1 80 ? 10.552 7.734 -16.580 1.00 93.81 80 PRO A CA 1
ATOM 626 C C . PRO A 1 80 ? 11.730 6.869 -16.122 1.00 93.81 80 PRO A C 1
ATOM 628 O O . PRO A 1 80 ? 12.419 6.276 -16.950 1.00 93.81 80 PRO A O 1
ATOM 631 N N . PHE A 1 81 ? 11.933 6.761 -14.808 1.00 94.50 81 PHE A N 1
ATOM 632 C CA . PHE A 1 81 ? 13.051 6.015 -14.232 1.00 94.50 81 PHE A CA 1
ATOM 633 C C . PHE A 1 81 ? 12.958 4.509 -14.521 1.00 94.50 81 PHE A C 1
ATOM 635 O O . PHE A 1 81 ? 13.898 3.925 -15.047 1.00 94.50 81 PHE A O 1
ATOM 642 N N . LEU A 1 82 ? 11.819 3.882 -14.226 1.00 96.94 82 LEU A N 1
ATOM 643 C CA . LEU A 1 82 ? 11.560 2.464 -14.453 1.00 96.94 82 LEU A CA 1
ATOM 644 C C . LEU A 1 82 ? 11.540 2.131 -15.940 1.00 96.94 82 LEU A C 1
ATOM 646 O O . LEU A 1 82 ? 12.043 1.082 -16.321 1.00 96.94 82 LEU A O 1
ATOM 650 N N . THR A 1 83 ? 10.994 3.017 -16.778 1.00 97.81 83 THR A N 1
ATOM 651 C CA . THR A 1 83 ? 11.000 2.834 -18.238 1.00 97.81 83 THR A CA 1
ATOM 652 C C . THR A 1 83 ? 12.431 2.750 -18.751 1.00 97.81 83 THR A C 1
ATOM 654 O O . THR A 1 83 ? 12.764 1.829 -19.493 1.00 97.81 83 THR A O 1
ATOM 657 N N . GLN A 1 84 ? 13.298 3.663 -18.306 1.00 96.25 84 GLN A N 1
ATOM 658 C CA . GLN A 1 84 ? 14.708 3.638 -18.672 1.00 96.25 84 GLN A CA 1
ATOM 659 C C . GLN A 1 84 ? 15.437 2.427 -18.074 1.00 96.25 84 GLN A C 1
ATOM 661 O O . GLN A 1 84 ? 16.156 1.750 -18.802 1.00 96.25 84 GLN A O 1
ATOM 666 N N . LYS A 1 85 ? 15.222 2.123 -16.787 1.00 96.31 85 LYS A N 1
ATOM 667 C CA . LYS A 1 85 ? 15.848 0.986 -16.092 1.00 96.31 85 LYS A CA 1
ATOM 668 C C . LYS A 1 85 ? 15.493 -0.345 -16.752 1.00 96.31 85 LYS A C 1
ATOM 670 O O . LYS A 1 85 ? 16.378 -1.146 -17.011 1.00 96.31 85 LYS A O 1
ATOM 675 N N . LEU A 1 86 ? 14.222 -0.570 -17.079 1.00 97.38 86 LEU A N 1
ATOM 676 C CA . LEU A 1 86 ? 13.795 -1.808 -17.727 1.00 97.38 86 LEU A CA 1
ATOM 677 C C . LEU A 1 86 ? 14.327 -1.912 -19.165 1.00 97.38 86 LEU A C 1
ATOM 679 O O . LEU A 1 86 ? 14.743 -2.992 -19.576 1.00 97.38 86 LEU A O 1
ATOM 683 N N . CYS A 1 87 ? 14.387 -0.803 -19.914 1.00 97.56 87 CYS A N 1
ATOM 684 C CA . CYS A 1 87 ? 15.065 -0.795 -21.216 1.00 97.56 87 CYS A CA 1
ATOM 685 C C . CYS A 1 87 ? 16.554 -1.150 -21.088 1.00 97.56 87 CYS A C 1
ATOM 687 O O . CYS A 1 87 ? 17.065 -1.898 -21.916 1.00 97.56 87 CYS A O 1
ATOM 689 N N . ASP A 1 88 ? 17.238 -0.646 -20.059 1.00 95.88 88 ASP A N 1
ATOM 690 C CA . ASP A 1 88 ? 18.643 -0.959 -19.784 1.00 95.88 88 ASP A CA 1
ATOM 691 C C . ASP A 1 88 ? 18.843 -2.442 -19.421 1.00 95.88 88 ASP A C 1
ATOM 693 O O . ASP A 1 88 ? 19.695 -3.102 -20.011 1.00 95.88 88 ASP A O 1
ATOM 697 N N . CYS A 1 89 ? 17.987 -3.017 -18.567 1.00 95.69 89 CYS A N 1
ATOM 698 C CA . CYS A 1 89 ? 17.991 -4.458 -18.278 1.00 95.69 89 CYS A CA 1
ATOM 699 C C . CYS A 1 89 ? 17.843 -5.298 -19.560 1.00 95.69 89 CYS A C 1
ATOM 701 O O . CYS A 1 89 ? 18.591 -6.250 -19.777 1.00 95.69 89 CYS A O 1
ATOM 703 N N . ILE A 1 90 ? 16.919 -4.920 -20.450 1.00 97.00 90 ILE A N 1
ATOM 704 C CA . ILE A 1 90 ? 16.730 -5.597 -21.743 1.00 97.00 90 ILE A CA 1
ATOM 705 C C . ILE A 1 90 ? 17.958 -5.420 -22.646 1.00 97.00 90 ILE A C 1
ATOM 707 O O . ILE A 1 90 ? 18.367 -6.361 -23.326 1.00 97.00 90 ILE A O 1
ATOM 711 N N . ALA A 1 91 ? 18.567 -4.234 -22.657 1.00 95.50 91 ALA A N 1
ATOM 712 C CA . ALA A 1 91 ? 19.768 -3.972 -23.440 1.00 95.50 91 ALA A CA 1
ATOM 713 C C . ALA A 1 91 ? 20.969 -4.811 -22.967 1.00 95.50 91 ALA A C 1
ATOM 715 O O . ALA A 1 91 ? 21.803 -5.215 -23.779 1.00 95.50 91 ALA A O 1
ATOM 716 N N . GLN A 1 92 ? 21.042 -5.114 -21.672 1.00 93.69 92 GLN A N 1
ATOM 717 C CA . GLN A 1 92 ? 22.105 -5.922 -21.074 1.00 93.69 92 GLN A CA 1
ATOM 718 C C . GLN A 1 92 ? 21.848 -7.433 -21.159 1.00 93.69 92 GLN A C 1
ATOM 720 O O . GLN A 1 92 ? 22.802 -8.204 -21.080 1.00 93.69 92 GLN A O 1
ATOM 725 N N . ALA A 1 93 ? 20.605 -7.865 -21.392 1.00 92.88 93 ALA A N 1
ATOM 726 C CA . ALA A 1 93 ? 20.269 -9.277 -21.553 1.00 92.88 93 ALA A CA 1
ATOM 727 C C . ALA A 1 93 ? 21.063 -9.927 -22.703 1.00 92.88 93 ALA A C 1
ATOM 729 O O . ALA A 1 93 ? 21.245 -9.332 -23.772 1.00 92.88 93 ALA A O 1
ATOM 730 N N . GLU A 1 94 ? 21.547 -11.153 -22.490 1.00 89.56 94 GLU A N 1
ATOM 731 C CA . GLU A 1 94 ? 22.356 -11.877 -23.481 1.00 89.56 94 GLU A CA 1
ATOM 732 C C . GLU A 1 94 ? 21.523 -12.309 -24.695 1.00 89.56 94 GLU A C 1
ATOM 734 O O . GLU A 1 94 ? 21.969 -12.196 -25.839 1.00 89.56 94 GLU A O 1
ATOM 739 N N . GLU A 1 95 ? 20.296 -12.771 -24.455 1.00 91.31 95 GLU A N 1
ATOM 740 C CA . GLU A 1 95 ? 19.418 -13.305 -25.491 1.00 91.31 95 GLU A CA 1
ATOM 741 C C . GLU A 1 95 ? 18.679 -12.203 -26.256 1.00 91.31 95 GLU A C 1
ATOM 743 O O . GLU A 1 95 ? 18.093 -11.285 -25.680 1.00 91.31 95 GLU A O 1
ATOM 748 N N . ARG A 1 96 ? 18.637 -12.345 -27.585 1.00 95.06 96 ARG A N 1
ATOM 749 C CA . ARG A 1 96 ? 17.782 -11.522 -28.444 1.00 95.06 96 ARG A CA 1
ATOM 750 C C . ARG A 1 96 ? 16.321 -11.942 -28.273 1.00 95.06 96 ARG A C 1
ATOM 752 O O . ARG A 1 96 ? 16.014 -13.131 -28.245 1.00 95.06 96 ARG A O 1
ATOM 759 N N . ILE A 1 97 ? 15.418 -10.969 -28.229 1.00 96.94 97 ILE A N 1
ATOM 760 C CA . ILE A 1 97 ? 13.972 -11.174 -28.146 1.00 96.94 97 ILE A CA 1
ATOM 761 C C . ILE A 1 97 ? 13.414 -11.418 -29.559 1.00 96.94 97 ILE A C 1
ATOM 763 O O . ILE A 1 97 ? 13.384 -10.484 -30.373 1.00 96.94 97 ILE A O 1
ATOM 767 N N . PRO A 1 98 ? 12.960 -12.644 -29.878 1.00 96.31 98 PRO A N 1
ATOM 768 C CA . PRO A 1 98 ? 12.406 -12.940 -31.189 1.00 96.31 98 PRO A CA 1
ATOM 769 C C . PRO A 1 98 ? 10.986 -12.386 -31.335 1.00 96.31 98 PRO A C 1
ATOM 771 O O . PRO A 1 98 ? 10.251 -12.216 -30.354 1.00 96.31 98 PRO A O 1
ATOM 774 N N . ALA A 1 99 ? 10.581 -12.159 -32.583 1.00 96.50 99 ALA A N 1
ATOM 775 C CA . ALA A 1 99 ? 9.238 -11.689 -32.902 1.00 96.50 99 ALA A CA 1
ATOM 776 C C . ALA A 1 99 ? 8.144 -12.604 -32.308 1.00 96.50 99 ALA A C 1
ATOM 778 O O . ALA A 1 99 ? 8.137 -13.814 -32.535 1.00 96.50 99 ALA A O 1
ATOM 779 N N . GLY A 1 100 ? 7.183 -12.018 -31.590 1.00 95.81 100 GLY A N 1
ATOM 780 C CA . GLY A 1 100 ? 6.080 -12.733 -30.938 1.00 95.81 100 GLY A CA 1
ATOM 781 C C . GLY A 1 100 ? 6.364 -13.210 -29.508 1.00 95.81 100 GLY A C 1
ATOM 782 O O . GLY A 1 100 ? 5.456 -13.746 -28.875 1.00 95.81 100 GLY A O 1
ATOM 783 N N . GLN A 1 101 ? 7.579 -13.017 -28.982 1.00 96.88 101 GLN A N 1
ATOM 784 C CA . GLN A 1 101 ? 7.922 -13.316 -27.583 1.00 96.88 101 GLN A CA 1
ATOM 785 C C . GLN A 1 101 ? 8.141 -12.058 -26.731 1.00 96.88 101 GLN A C 1
ATOM 787 O O . GLN A 1 101 ? 8.560 -12.168 -25.582 1.00 96.88 101 GLN A O 1
ATOM 792 N N . GLU A 1 102 ? 7.858 -10.865 -27.257 1.00 97.44 102 GLU A N 1
ATOM 793 C CA . GLU A 1 102 ? 8.210 -9.588 -26.629 1.00 97.44 102 GLU A CA 1
ATOM 794 C C . GLU A 1 102 ? 7.629 -9.470 -25.221 1.00 97.44 102 GLU A C 1
ATOM 796 O O . GLU A 1 102 ? 8.369 -9.228 -24.271 1.00 97.44 102 GLU A O 1
ATOM 801 N N . LYS A 1 103 ? 6.327 -9.734 -25.068 1.00 97.50 103 LYS A N 1
ATOM 802 C CA . LYS A 1 103 ? 5.652 -9.669 -23.765 1.00 97.50 103 LYS A CA 1
ATOM 803 C C . LYS A 1 103 ? 6.227 -10.660 -22.759 1.00 97.50 103 LYS A C 1
ATOM 805 O O . LYS A 1 103 ? 6.559 -10.268 -21.649 1.00 97.50 103 LYS A O 1
ATOM 810 N N . ALA A 1 104 ? 6.385 -11.919 -23.168 1.00 97.56 104 ALA A N 1
ATOM 811 C CA . ALA A 1 104 ? 6.873 -12.981 -22.293 1.00 97.56 104 ALA A CA 1
ATOM 812 C C . ALA A 1 104 ? 8.325 -12.740 -21.848 1.00 97.56 104 ALA A C 1
ATOM 814 O O . ALA A 1 104 ? 8.667 -12.977 -20.694 1.00 97.56 104 ALA A O 1
ATOM 815 N N . ARG A 1 105 ? 9.185 -12.236 -22.744 1.00 97.44 105 ARG A N 1
ATOM 816 C CA . ARG A 1 105 ? 10.580 -11.915 -22.407 1.00 97.44 105 ARG A CA 1
ATOM 817 C C . ARG A 1 105 ? 10.690 -10.685 -21.514 1.00 97.44 105 ARG A C 1
ATOM 819 O O . ARG A 1 105 ? 11.482 -10.707 -20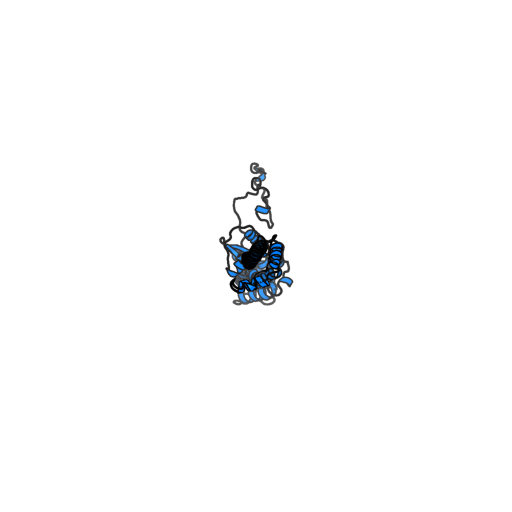.580 1.00 97.44 105 ARG A O 1
ATOM 826 N N . VAL A 1 106 ? 9.891 -9.646 -21.760 1.00 98.06 106 VAL A N 1
ATOM 827 C CA . VAL A 1 106 ? 9.844 -8.470 -20.877 1.00 98.06 106 VAL A CA 1
ATOM 828 C C . VAL A 1 106 ? 9.319 -8.853 -19.497 1.00 98.06 106 VAL A C 1
ATOM 830 O O . VAL A 1 106 ? 9.918 -8.459 -18.505 1.00 98.06 106 VAL A O 1
ATOM 833 N N . GLU A 1 107 ? 8.253 -9.649 -19.418 1.00 98.25 107 GLU A N 1
ATOM 834 C CA . GLU A 1 107 ? 7.721 -10.157 -18.150 1.00 98.25 107 GLU A CA 1
ATOM 835 C C . GLU A 1 107 ? 8.763 -10.972 -17.377 1.00 98.25 107 GLU A C 1
ATOM 837 O O . GLU A 1 107 ? 8.959 -10.715 -16.193 1.00 98.25 107 GLU A O 1
ATOM 842 N N . LEU A 1 108 ? 9.486 -11.879 -18.043 1.00 97.56 108 LEU A N 1
ATOM 843 C CA . LEU A 1 108 ? 10.565 -12.641 -17.411 1.00 97.56 108 LEU A CA 1
ATOM 844 C C . LEU A 1 108 ? 11.644 -11.716 -16.832 1.00 97.56 108 LEU A C 1
ATOM 846 O O . LEU A 1 108 ? 12.025 -11.879 -15.680 1.00 97.56 108 LEU A O 1
ATOM 850 N N . ILE A 1 109 ? 12.092 -10.717 -17.599 1.00 97.50 109 ILE A N 1
ATOM 851 C CA . ILE A 1 109 ? 13.093 -9.744 -17.133 1.00 97.50 109 ILE A CA 1
ATOM 852 C C . ILE A 1 109 ? 12.551 -8.923 -15.958 1.00 97.50 109 ILE A C 1
ATOM 854 O O . ILE A 1 109 ? 13.272 -8.672 -15.000 1.00 97.50 109 ILE A O 1
ATOM 858 N N . VAL A 1 110 ? 11.282 -8.507 -15.987 1.00 98.06 110 VAL A N 1
ATOM 859 C CA . VAL A 1 110 ? 10.662 -7.805 -14.853 1.00 98.06 110 VAL A CA 1
ATOM 860 C C . VAL A 1 110 ? 10.650 -8.694 -13.611 1.00 98.06 110 VAL A C 1
ATOM 862 O O . VAL A 1 110 ? 11.014 -8.228 -12.531 1.00 98.06 110 VAL A O 1
ATOM 865 N N . GLN A 1 111 ? 10.273 -9.965 -13.753 1.00 97.81 111 GLN A N 1
ATOM 866 C CA . GLN A 1 111 ? 10.267 -10.923 -12.652 1.00 97.81 111 GLN A CA 1
ATOM 867 C C . GLN A 1 111 ? 11.671 -11.085 -12.058 1.00 97.81 111 GLN A C 1
ATOM 869 O O . GLN A 1 111 ? 11.845 -10.831 -10.868 1.00 97.81 111 GLN A O 1
ATOM 874 N N . THR A 1 112 ? 12.676 -11.407 -12.876 1.00 96.31 112 THR A N 1
ATOM 875 C CA . THR A 1 112 ? 14.025 -11.730 -12.385 1.00 96.31 112 THR A CA 1
ATOM 876 C C . THR A 1 112 ? 14.830 -10.504 -11.964 1.00 96.31 112 THR A C 1
ATOM 878 O O . THR A 1 112 ? 15.539 -10.558 -10.962 1.00 96.31 112 THR A O 1
ATOM 881 N N . GLU A 1 113 ? 14.738 -9.383 -12.683 1.00 95.56 113 GLU A N 1
ATOM 882 C CA . GLU A 1 113 ? 15.606 -8.217 -12.453 1.00 95.56 113 GLU A CA 1
ATOM 883 C C . GLU A 1 113 ? 14.991 -7.171 -11.518 1.00 95.56 113 GLU A C 1
ATOM 885 O O . GLU A 1 113 ? 15.721 -6.371 -10.926 1.00 95.56 113 GLU A O 1
ATOM 890 N N . ILE A 1 114 ? 13.658 -7.137 -11.390 1.00 96.12 114 ILE A N 1
ATOM 891 C CA . ILE A 1 114 ? 12.956 -6.077 -10.649 1.00 96.12 114 ILE A CA 1
ATOM 892 C C . ILE A 1 114 ? 12.154 -6.622 -9.469 1.00 96.12 114 ILE A C 1
ATOM 894 O O . ILE A 1 114 ? 12.264 -6.055 -8.386 1.00 96.12 114 ILE A O 1
ATOM 898 N N . LEU A 1 115 ? 11.330 -7.657 -9.661 1.00 97.38 115 LEU A N 1
ATOM 899 C CA . LEU A 1 115 ? 10.387 -8.119 -8.632 1.00 97.38 115 LEU A CA 1
ATOM 900 C C . LEU A 1 115 ? 11.038 -9.067 -7.614 1.00 97.38 115 LEU A C 1
ATOM 902 O O . LEU A 1 115 ? 10.869 -8.887 -6.406 1.00 97.38 115 LEU A O 1
ATOM 906 N N . GLU A 1 116 ? 11.789 -10.064 -8.081 1.00 96.44 116 GLU A N 1
ATOM 907 C CA . GLU A 1 116 ? 12.496 -11.011 -7.218 1.00 96.44 116 GLU A CA 1
ATOM 908 C C . GLU A 1 116 ? 13.600 -10.311 -6.429 1.00 96.44 116 GLU A C 1
ATOM 910 O O . GLU A 1 116 ? 14.492 -9.693 -7.013 1.00 96.44 116 GLU A O 1
ATOM 915 N N . ASP A 1 117 ? 13.576 -10.444 -5.101 1.00 94.56 117 ASP A N 1
ATOM 916 C CA . ASP A 1 117 ? 14.516 -9.782 -4.192 1.00 94.56 117 ASP A CA 1
ATOM 917 C C . ASP A 1 117 ? 14.659 -8.278 -4.481 1.00 94.56 117 ASP A C 1
ATOM 919 O O . ASP A 1 117 ? 15.759 -7.716 -4.421 1.00 94.56 117 ASP A O 1
ATOM 923 N N . TRP A 1 118 ? 13.540 -7.613 -4.800 1.00 96.06 118 TRP A N 1
ATOM 924 C CA . TRP A 1 118 ? 13.524 -6.203 -5.196 1.00 96.06 118 TRP A CA 1
ATOM 925 C C . TRP A 1 118 ? 14.262 -5.312 -4.190 1.00 96.06 118 TRP A C 1
ATOM 927 O O . TRP A 1 118 ? 14.975 -4.390 -4.579 1.00 96.06 118 TRP A O 1
ATOM 937 N N . GLU A 1 119 ? 14.173 -5.609 -2.887 1.00 95.00 119 GLU A N 1
ATOM 938 C CA . GLU A 1 119 ? 14.899 -4.858 -1.865 1.00 95.00 119 GLU A CA 1
ATOM 939 C C . GLU A 1 119 ? 16.421 -4.982 -2.023 1.00 95.00 119 GLU A C 1
ATOM 941 O O . GLU A 1 119 ? 17.146 -4.026 -1.772 1.00 95.00 119 GLU A O 1
ATOM 946 N N . ALA A 1 120 ? 16.961 -6.112 -2.464 1.00 95.19 120 ALA A N 1
ATOM 947 C CA . ALA A 1 120 ? 18.395 -6.230 -2.723 1.00 95.19 120 ALA A CA 1
ATOM 948 C C . ALA A 1 120 ? 18.793 -5.550 -4.048 1.00 95.19 120 ALA A C 1
ATOM 950 O O . ALA A 1 120 ? 19.842 -4.900 -4.120 1.00 95.19 120 ALA A O 1
ATOM 951 N N . LYS A 1 121 ? 17.934 -5.657 -5.071 1.00 93.19 121 LYS A N 1
ATOM 952 C CA . LYS A 1 121 ? 18.194 -5.226 -6.458 1.00 93.19 121 LYS A CA 1
ATOM 953 C C . LYS A 1 121 ? 17.790 -3.778 -6.775 1.00 93.19 121 LYS A C 1
ATOM 955 O O . LYS A 1 121 ? 18.045 -3.288 -7.878 1.00 93.19 121 LYS A O 1
ATOM 960 N N . ASP A 1 122 ? 17.187 -3.051 -5.832 1.00 94.19 122 ASP A N 1
ATOM 961 C CA . ASP A 1 122 ? 16.780 -1.649 -6.011 1.00 94.19 122 ASP A CA 1
ATOM 962 C C . ASP A 1 122 ? 17.981 -0.683 -5.998 1.00 94.19 122 ASP A C 1
ATOM 964 O O . ASP A 1 122 ? 18.215 0.067 -5.047 1.00 94.19 122 ASP A O 1
ATOM 968 N N . GLN A 1 123 ? 18.780 -0.748 -7.065 1.00 89.38 123 GLN A N 1
ATOM 969 C CA . GLN A 1 123 ? 19.909 0.132 -7.347 1.00 89.38 123 GLN A CA 1
ATOM 970 C C . GLN A 1 123 ? 19.774 0.730 -8.765 1.00 89.38 123 GLN A C 1
ATOM 972 O O . GLN A 1 123 ? 19.472 -0.010 -9.707 1.00 89.38 123 GLN A O 1
ATOM 977 N N . PRO A 1 124 ? 19.944 2.058 -8.930 1.00 91.31 124 PRO A N 1
ATOM 978 C CA . PRO A 1 124 ? 19.904 3.042 -7.843 1.00 91.31 124 PRO A CA 1
ATOM 979 C C . PRO A 1 124 ? 18.536 3.004 -7.114 1.00 91.31 124 PRO A C 1
ATOM 981 O O . PRO A 1 124 ? 17.565 2.518 -7.699 1.00 91.31 124 PRO A O 1
ATOM 984 N N . PRO A 1 125 ? 18.456 3.474 -5.853 1.00 92.56 125 PRO A N 1
ATOM 985 C CA . PRO A 1 125 ? 17.240 3.364 -5.051 1.00 92.56 125 PRO A CA 1
ATOM 986 C C . PRO A 1 125 ? 16.060 4.095 -5.684 1.00 92.56 125 PRO A C 1
ATOM 988 O O . PRO A 1 125 ? 16.165 5.268 -6.047 1.00 92.56 125 PRO A O 1
ATOM 991 N N . HIS A 1 126 ? 14.929 3.408 -5.769 1.00 94.62 126 HIS A N 1
ATOM 992 C CA . HIS A 1 126 ? 13.679 3.950 -6.282 1.00 94.62 126 HIS A CA 1
ATOM 993 C C . HIS A 1 126 ? 12.499 3.367 -5.515 1.00 94.62 126 HIS A C 1
ATOM 995 O O . HIS A 1 126 ? 11.767 4.096 -4.846 1.00 94.62 126 HIS A O 1
ATOM 1001 N N . LEU A 1 127 ? 12.367 2.042 -5.522 1.00 96.50 127 LEU A N 1
ATOM 1002 C CA . LEU A 1 127 ? 11.310 1.331 -4.806 1.00 96.50 127 LEU A CA 1
ATOM 1003 C C . LEU A 1 127 ? 11.445 1.518 -3.290 1.00 96.50 127 LEU A C 1
ATOM 1005 O O . LEU A 1 127 ? 10.464 1.817 -2.610 1.00 96.50 127 LEU A O 1
ATOM 1009 N N . LYS A 1 128 ? 12.671 1.453 -2.756 1.00 95.44 128 LYS A N 1
ATOM 1010 C CA . LYS A 1 128 ? 12.951 1.740 -1.343 1.00 95.44 128 LYS A CA 1
ATOM 1011 C C . LYS A 1 128 ? 12.597 3.169 -0.990 1.00 95.44 128 LYS A C 1
ATOM 1013 O O . LYS A 1 128 ? 12.032 3.408 0.063 1.00 95.44 128 LYS A O 1
ATOM 1018 N N . THR A 1 129 ? 12.871 4.123 -1.877 1.00 93.69 129 THR A N 1
ATOM 1019 C CA . THR A 1 129 ? 12.518 5.524 -1.636 1.00 93.69 129 THR A CA 1
ATOM 1020 C C . THR A 1 129 ? 11.006 5.708 -1.540 1.00 93.69 129 THR A C 1
ATOM 1022 O O . THR A 1 129 ? 10.548 6.441 -0.666 1.00 93.69 129 THR A O 1
ATOM 1025 N N . ILE A 1 130 ? 10.225 5.021 -2.379 1.00 94.75 130 ILE A N 1
ATOM 1026 C CA . ILE A 1 130 ? 8.757 5.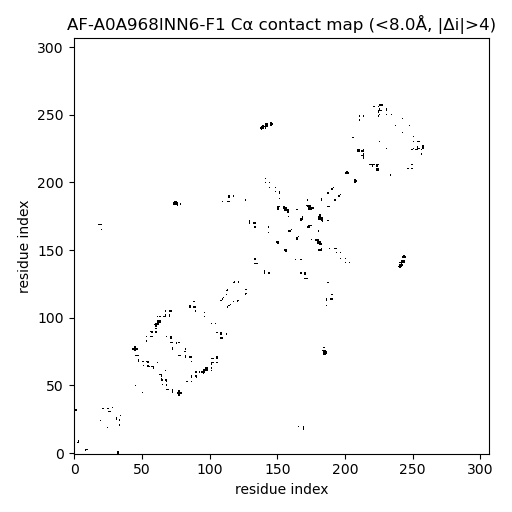019 -2.286 1.00 94.75 130 ILE A CA 1
ATOM 1027 C C . ILE A 1 130 ? 8.312 4.394 -0.957 1.00 94.75 130 ILE A C 1
ATOM 1029 O O . ILE A 1 130 ? 7.557 5.026 -0.214 1.00 94.75 130 ILE A O 1
ATOM 1033 N N . ARG A 1 131 ? 8.819 3.194 -0.640 1.00 95.81 131 ARG A N 1
ATOM 1034 C CA . ARG A 1 131 ? 8.541 2.470 0.609 1.00 95.81 131 ARG A CA 1
ATOM 1035 C C . ARG A 1 131 ? 8.809 3.350 1.824 1.00 95.81 131 ARG A C 1
ATOM 1037 O O . ARG A 1 131 ? 7.908 3.623 2.613 1.00 95.81 131 ARG A O 1
ATOM 1044 N N . ASP A 1 132 ? 10.042 3.820 1.945 1.00 93.44 132 ASP A N 1
ATOM 1045 C CA . ASP A 1 132 ? 10.516 4.582 3.089 1.00 93.44 132 ASP A CA 1
ATOM 1046 C C . ASP A 1 132 ? 9.703 5.869 3.224 1.00 93.44 132 ASP A C 1
ATOM 1048 O O . ASP A 1 132 ? 9.313 6.225 4.328 1.00 93.44 132 ASP A O 1
ATOM 1052 N N . ARG A 1 133 ? 9.337 6.529 2.117 1.00 91.25 133 ARG A N 1
ATOM 1053 C CA . ARG A 1 133 ? 8.500 7.734 2.172 1.00 91.25 133 ARG A CA 1
ATOM 1054 C C . ARG A 1 133 ? 7.106 7.474 2.744 1.00 91.25 133 ARG A C 1
ATOM 1056 O O . ARG A 1 133 ? 6.593 8.325 3.468 1.00 91.25 133 ARG A O 1
ATOM 1063 N N . ILE A 1 134 ? 6.491 6.342 2.412 1.00 92.56 134 ILE A N 1
ATOM 1064 C CA . ILE A 1 134 ? 5.162 5.972 2.921 1.00 92.56 134 ILE A CA 1
ATOM 1065 C C . ILE A 1 134 ? 5.247 5.578 4.395 1.00 92.56 134 ILE A C 1
ATOM 1067 O O . ILE A 1 134 ? 4.385 5.965 5.182 1.00 92.56 134 ILE A O 1
ATOM 1071 N N . LEU A 1 135 ? 6.298 4.847 4.772 1.00 93.19 135 LEU A N 1
ATOM 1072 C CA . LEU A 1 135 ? 6.469 4.330 6.128 1.00 93.19 135 LEU A CA 1
ATOM 1073 C C . LEU A 1 135 ? 7.062 5.351 7.112 1.00 93.19 135 LEU A C 1
ATOM 1075 O O . LEU A 1 135 ? 6.920 5.182 8.318 1.00 93.19 135 LEU A O 1
ATOM 1079 N N . HIS A 1 136 ? 7.692 6.427 6.632 1.00 88.75 136 HIS A N 1
ATOM 1080 C CA . HIS A 1 136 ? 8.405 7.388 7.481 1.00 88.75 136 HIS A CA 1
ATOM 1081 C C . HIS A 1 136 ? 7.505 8.140 8.473 1.00 88.75 136 HIS A C 1
ATOM 1083 O O . HIS A 1 136 ? 7.961 8.547 9.539 1.00 88.75 136 HIS A O 1
ATOM 1089 N N . ASN A 1 137 ? 6.236 8.372 8.127 1.00 85.38 137 ASN A N 1
ATOM 1090 C CA . ASN A 1 137 ? 5.325 9.137 8.972 1.00 85.38 137 ASN A CA 1
ATOM 1091 C C . ASN A 1 137 ? 4.478 8.206 9.841 1.00 85.38 137 ASN A C 1
ATOM 1093 O O . ASN A 1 137 ? 3.343 7.888 9.490 1.00 85.38 137 ASN A O 1
ATOM 1097 N N . GLU A 1 138 ? 5.002 7.832 11.008 1.00 85.12 138 GLU A N 1
ATOM 1098 C CA . GLU A 1 138 ? 4.335 6.938 11.972 1.00 85.12 138 GLU A CA 1
ATOM 1099 C C . GLU A 1 138 ? 2.912 7.381 12.347 1.00 85.12 138 GLU A C 1
ATOM 1101 O O . GLU A 1 138 ? 2.060 6.554 12.673 1.00 85.12 138 GLU A O 1
ATOM 1106 N N . ARG A 1 139 ? 2.617 8.686 12.270 1.00 88.62 139 ARG A N 1
ATOM 1107 C CA . ARG A 1 139 ? 1.278 9.209 12.557 1.00 88.62 139 ARG A CA 1
ATOM 1108 C C . ARG A 1 139 ? 0.284 8.984 11.428 1.00 88.62 139 ARG A C 1
ATOM 1110 O O . ARG A 1 139 ? -0.903 8.962 11.707 1.00 88.62 139 ARG A O 1
ATOM 1117 N N . GLN A 1 140 ? 0.718 8.886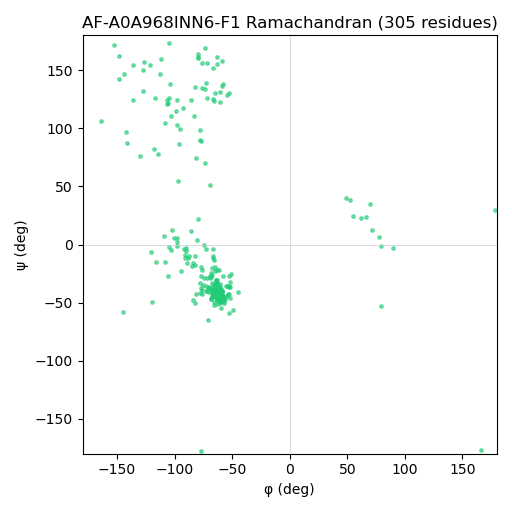 10.175 1.00 90.19 140 GLN A N 1
ATOM 1118 C CA . GLN A 1 140 ? -0.180 8.813 9.009 1.00 90.19 140 GLN A CA 1
ATOM 1119 C C . GLN A 1 140 ? -0.079 7.492 8.246 1.00 90.19 140 GLN A C 1
ATOM 1121 O O . GLN A 1 140 ? -0.975 7.177 7.467 1.00 90.19 140 GLN A O 1
ATOM 1126 N N . VAL A 1 141 ? 0.970 6.703 8.489 1.00 93.31 141 VAL A N 1
ATOM 1127 C CA . VAL A 1 141 ? 1.252 5.457 7.768 1.00 93.31 141 VAL A CA 1
ATOM 1128 C C . VAL A 1 141 ? 0.063 4.493 7.783 1.00 93.31 141 VAL A C 1
ATOM 1130 O O . VAL A 1 141 ? -0.296 3.975 6.731 1.00 93.31 141 VAL A O 1
ATOM 1133 N N . GLY A 1 142 ? -0.625 4.324 8.919 1.00 92.38 142 GLY A N 1
ATOM 1134 C CA . GLY A 1 142 ? -1.808 3.458 9.012 1.00 92.38 142 GLY A CA 1
ATOM 1135 C C . GLY A 1 142 ? -2.941 3.899 8.079 1.00 92.38 142 GLY A C 1
ATOM 1136 O O . GLY A 1 142 ? -3.485 3.095 7.323 1.00 92.38 142 GLY A O 1
ATOM 1137 N N . ARG A 1 143 ? -3.247 5.201 8.060 1.00 92.62 143 ARG A N 1
ATOM 1138 C CA . ARG A 1 143 ? -4.243 5.792 7.157 1.00 92.62 143 ARG A CA 1
ATOM 1139 C C . ARG A 1 143 ? -3.834 5.702 5.687 1.00 92.62 143 ARG A C 1
ATOM 1141 O O . ARG A 1 143 ? -4.661 5.339 4.856 1.00 92.62 143 ARG A O 1
ATOM 1148 N N . TRP A 1 144 ? -2.579 6.000 5.351 1.00 94.81 144 TRP A N 1
ATOM 1149 C CA . TRP A 1 144 ? -2.077 5.921 3.974 1.00 94.81 144 TRP A CA 1
ATOM 1150 C C . TRP A 1 144 ? -2.108 4.495 3.428 1.00 94.81 144 TRP A C 1
ATOM 1152 O O . TRP A 1 144 ? -2.584 4.282 2.313 1.00 94.81 144 TRP A O 1
ATOM 1162 N N . LEU A 1 145 ? -1.671 3.520 4.228 1.00 95.75 145 LEU A N 1
ATOM 1163 C CA . LEU A 1 145 ? -1.762 2.103 3.888 1.00 95.75 145 LEU A CA 1
ATOM 1164 C C . LEU A 1 145 ? -3.221 1.644 3.766 1.00 95.75 145 LEU A C 1
ATOM 1166 O O . LEU A 1 145 ? -3.532 0.890 2.851 1.00 95.75 145 LEU A O 1
ATOM 1170 N N . GLY A 1 146 ? -4.131 2.143 4.609 1.00 93.56 146 GLY A N 1
ATOM 1171 C CA . GLY A 1 146 ? -5.570 1.880 4.492 1.00 93.56 146 GLY A CA 1
ATOM 1172 C C . GLY A 1 146 ? -6.171 2.379 3.171 1.00 93.56 146 GLY A C 1
ATOM 1173 O O . GLY A 1 146 ? -6.833 1.616 2.468 1.00 93.56 146 GLY A O 1
ATOM 1174 N N . ILE A 1 147 ? -5.883 3.628 2.783 1.00 94.00 147 ILE A N 1
ATOM 1175 C CA . ILE A 1 147 ? -6.325 4.202 1.496 1.00 94.00 147 ILE A CA 1
ATOM 1176 C C . ILE A 1 147 ? -5.744 3.403 0.324 1.00 94.00 147 ILE A C 1
ATOM 1178 O O . ILE A 1 147 ? -6.441 3.087 -0.641 1.00 94.00 147 ILE A O 1
ATOM 1182 N N . TYR A 1 148 ? -4.460 3.058 0.403 1.00 96.31 148 TYR A N 1
ATOM 1183 C CA . TYR A 1 148 ? -3.798 2.292 -0.644 1.00 96.31 148 TYR A CA 1
ATOM 1184 C C . TYR A 1 148 ? -4.351 0.861 -0.758 1.00 96.31 148 TYR A C 1
ATOM 1186 O O . TYR A 1 148 ? -4.598 0.388 -1.865 1.00 96.31 148 TYR A O 1
ATOM 1194 N N . ARG A 1 149 ? -4.666 0.206 0.366 1.00 95.06 149 ARG A N 1
ATOM 1195 C CA . ARG A 1 149 ? -5.352 -1.096 0.397 1.00 95.06 149 ARG A CA 1
ATOM 1196 C C . ARG A 1 149 ? -6.703 -1.047 -0.312 1.00 95.06 149 ARG A C 1
ATOM 1198 O O . ARG A 1 149 ? -6.992 -1.919 -1.127 1.00 95.06 149 ARG A O 1
ATOM 1205 N N . GLN A 1 150 ? -7.501 -0.010 -0.050 1.00 92.75 150 GLN A N 1
ATOM 1206 C CA . GLN A 1 150 ? -8.783 0.194 -0.728 1.00 92.75 150 GLN A CA 1
ATOM 1207 C C . GLN A 1 150 ? -8.597 0.323 -2.246 1.00 92.75 150 GLN A C 1
ATOM 1209 O O . GLN A 1 150 ? -9.367 -0.241 -3.018 1.00 92.75 150 GLN A O 1
ATOM 1214 N N . MET A 1 151 ? -7.553 1.029 -2.681 1.00 94.62 151 MET A N 1
ATOM 1215 C CA . MET A 1 151 ? -7.218 1.182 -4.096 1.00 94.62 151 MET A CA 1
ATOM 1216 C C . MET A 1 151 ? -6.805 -0.141 -4.748 1.00 94.62 151 MET A C 1
ATOM 1218 O O . MET A 1 151 ? -7.242 -0.422 -5.858 1.00 94.62 151 MET A O 1
ATOM 1222 N N . LEU A 1 152 ? -6.029 -0.980 -4.056 1.00 95.19 152 LEU A N 1
ATOM 1223 C CA . LEU A 1 152 ? -5.672 -2.316 -4.542 1.00 95.19 152 LEU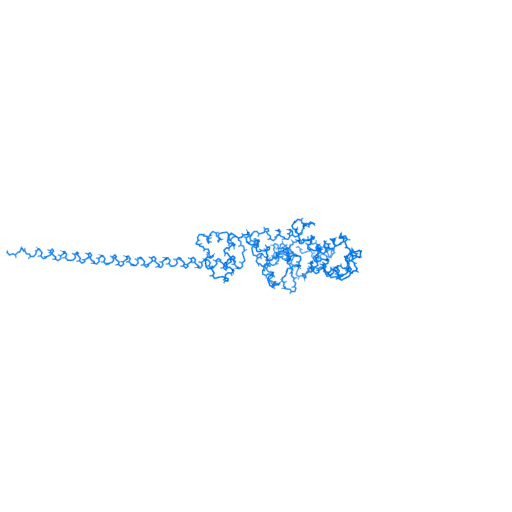 A CA 1
ATOM 1224 C C . LEU A 1 152 ? -6.898 -3.233 -4.702 1.00 95.19 152 LEU A C 1
ATOM 1226 O O . LEU A 1 152 ? -6.929 -4.047 -5.620 1.00 95.19 152 LEU A O 1
ATOM 1230 N N . GLN A 1 153 ? -7.910 -3.094 -3.841 1.00 93.00 153 GLN A N 1
ATOM 1231 C CA . GLN A 1 153 ? -9.142 -3.895 -3.889 1.00 93.00 153 GLN A CA 1
ATOM 1232 C C . GLN A 1 153 ? -10.153 -3.382 -4.923 1.00 93.00 153 GLN A C 1
ATOM 1234 O O . GLN A 1 153 ? -10.765 -4.173 -5.636 1.00 93.00 153 GLN A O 1
ATOM 1239 N N . ALA A 1 154 ? -10.342 -2.063 -5.004 1.00 92.88 154 ALA A N 1
ATOM 1240 C CA . ALA A 1 154 ? -11.318 -1.430 -5.893 1.00 92.88 154 ALA A CA 1
ATOM 1241 C C . ALA A 1 154 ? -10.762 -1.128 -7.299 1.00 92.88 154 ALA A C 1
ATOM 1243 O O . ALA A 1 154 ? -11.515 -0.759 -8.199 1.00 92.88 154 ALA A O 1
ATOM 1244 N N . GLY A 1 155 ? -9.445 -1.237 -7.489 1.00 91.81 155 GLY A N 1
ATOM 1245 C CA . GLY A 1 155 ? -8.718 -0.816 -8.688 1.00 91.81 155 GLY A CA 1
ATOM 1246 C C . GLY A 1 155 ? -8.474 0.695 -8.723 1.00 91.81 155 GLY A C 1
ATOM 1247 O O . GLY A 1 155 ? -7.335 1.143 -8.860 1.00 91.81 155 GLY A O 1
ATOM 1248 N N . THR A 1 156 ? -9.531 1.495 -8.560 1.00 93.94 156 THR A N 1
ATOM 1249 C CA . THR A 1 156 ? -9.438 2.958 -8.477 1.00 93.94 156 THR A CA 1
ATOM 1250 C C . THR A 1 156 ? -10.313 3.518 -7.359 1.00 93.94 156 THR A C 1
ATOM 1252 O O . THR A 1 156 ? -11.316 2.926 -6.960 1.00 93.94 156 THR A O 1
ATOM 1255 N N . ILE A 1 157 ? -9.941 4.690 -6.846 1.00 94.12 157 ILE A N 1
ATOM 1256 C CA . ILE A 1 157 ? -10.757 5.457 -5.896 1.00 94.12 157 ILE A CA 1
ATOM 1257 C C . ILE A 1 157 ? -10.964 6.879 -6.408 1.00 94.12 157 ILE A C 1
ATOM 1259 O O . ILE A 1 157 ? -10.179 7.409 -7.200 1.00 94.12 157 ILE A O 1
ATOM 1263 N N . LYS A 1 158 ? -12.026 7.536 -5.947 1.00 93.88 158 LYS A N 1
ATOM 1264 C CA . LYS A 1 158 ? -12.281 8.935 -6.290 1.00 93.88 158 LYS A CA 1
ATOM 1265 C C . LYS A 1 158 ? -11.175 9.823 -5.715 1.00 93.88 158 LYS A C 1
ATOM 1267 O O . LYS A 1 158 ? -10.869 9.761 -4.526 1.00 93.88 158 LYS A O 1
ATOM 1272 N N . ASN A 1 159 ? -10.603 10.698 -6.540 1.00 89.81 159 ASN A N 1
ATOM 1273 C CA . ASN A 1 159 ? -9.662 11.691 -6.039 1.00 89.81 159 ASN A CA 1
ATOM 1274 C C . ASN A 1 159 ? -10.420 12.839 -5.354 1.00 89.81 159 ASN A C 1
ATOM 1276 O O . ASN A 1 159 ? -10.886 13.764 -6.012 1.00 89.81 159 ASN A O 1
ATOM 1280 N N . GLU A 1 160 ? -10.513 12.796 -4.028 1.00 87.69 160 GLU A N 1
ATOM 1281 C CA . GLU A 1 160 ? -11.138 13.860 -3.223 1.00 87.69 160 GLU A CA 1
ATOM 1282 C C . GLU A 1 160 ? -10.232 15.076 -2.955 1.00 87.69 160 GLU A C 1
ATOM 1284 O O . GLU A 1 160 ? -10.609 15.979 -2.217 1.00 87.69 160 GLU A O 1
ATOM 1289 N N . GLU A 1 161 ? -9.023 15.108 -3.526 1.00 83.44 161 GLU A N 1
ATOM 1290 C CA . GLU A 1 161 ? -8.037 16.182 -3.320 1.00 83.44 161 GLU A CA 1
ATOM 1291 C C . GLU A 1 161 ? -7.678 16.477 -1.852 1.00 83.44 161 GLU A C 1
ATOM 1293 O O . GLU A 1 161 ? -7.184 17.563 -1.526 1.00 83.44 161 GLU A O 1
ATOM 1298 N N . THR A 1 162 ? -7.852 15.487 -0.977 1.00 88.94 162 THR A N 1
ATOM 1299 C CA . THR A 1 162 ? -7.393 15.526 0.414 1.00 88.94 162 THR A CA 1
ATOM 1300 C C . THR A 1 162 ? -5.866 15.620 0.485 1.00 88.94 162 THR A C 1
ATOM 1302 O O . THR A 1 162 ? -5.150 15.321 -0.479 1.00 88.94 162 THR A O 1
ATOM 1305 N N . GLU A 1 163 ? -5.340 16.035 1.638 1.00 86.94 163 GLU A N 1
ATOM 1306 C CA . GLU A 1 163 ? -3.889 16.068 1.853 1.00 86.94 163 GLU A CA 1
ATOM 1307 C C . GLU A 1 163 ? -3.272 14.662 1.790 1.00 86.94 163 GLU A C 1
ATOM 1309 O O . GLU A 1 163 ? -2.193 14.513 1.226 1.00 86.94 163 GLU A O 1
ATOM 1314 N N . ASP A 1 164 ? -3.989 13.618 2.222 1.00 90.38 164 ASP A N 1
ATOM 1315 C CA . ASP A 1 164 ? -3.539 12.223 2.095 1.00 90.38 164 ASP A CA 1
ATOM 1316 C C . ASP A 1 164 ? -3.391 11.802 0.633 1.00 90.38 164 ASP A C 1
ATOM 1318 O O . ASP A 1 164 ? -2.375 11.242 0.229 1.00 90.38 164 ASP A O 1
ATOM 1322 N N . HIS A 1 165 ? -4.382 12.133 -0.198 1.00 91.25 165 HIS A N 1
ATOM 1323 C CA . HIS A 1 165 ? -4.345 11.855 -1.631 1.00 91.25 165 HIS A CA 1
ATOM 1324 C C . HIS A 1 165 ? -3.197 12.591 -2.324 1.00 91.25 165 HIS A C 1
ATOM 1326 O O . HIS A 1 165 ? -2.583 12.064 -3.252 1.00 91.25 165 HIS A O 1
ATOM 1332 N N . LYS A 1 166 ? -2.897 13.825 -1.905 1.00 88.69 166 LYS A N 1
ATOM 1333 C CA . LYS A 1 166 ? -1.737 14.576 -2.407 1.00 88.69 166 LYS A CA 1
ATOM 1334 C C . LYS A 1 166 ? -0.432 13.938 -1.942 1.00 88.69 166 LYS A C 1
ATOM 1336 O O . LYS A 1 166 ? 0.443 13.734 -2.776 1.00 88.69 166 LYS A O 1
ATOM 1341 N N . ALA A 1 167 ? -0.317 13.586 -0.664 1.00 88.50 167 ALA A N 1
ATOM 1342 C CA . ALA A 1 167 ? 0.873 12.962 -0.096 1.00 88.50 167 ALA A CA 1
ATOM 1343 C C . ALA A 1 167 ? 1.190 11.616 -0.765 1.00 88.50 167 ALA A C 1
ATOM 1345 O O . ALA A 1 167 ? 2.329 11.388 -1.169 1.00 88.50 167 ALA A O 1
ATOM 1346 N N . LEU A 1 168 ? 0.175 10.776 -0.984 1.00 92.19 168 LEU A N 1
ATOM 1347 C CA . LEU A 1 168 ? 0.308 9.525 -1.730 1.00 92.19 168 LEU A CA 1
ATOM 1348 C C . LEU A 1 168 ? 0.742 9.769 -3.184 1.00 92.19 168 LEU A C 1
ATOM 1350 O O . LEU A 1 168 ? 1.612 9.067 -3.686 1.00 92.19 168 LEU A O 1
ATOM 1354 N N . CYS A 1 169 ? 0.209 10.786 -3.870 1.00 90.81 169 CYS A N 1
ATOM 1355 C CA . CYS A 1 169 ? 0.696 11.129 -5.216 1.00 90.81 169 CYS A CA 1
ATOM 1356 C C . CYS A 1 169 ? 2.162 11.577 -5.191 1.00 90.81 169 CYS A C 1
ATOM 1358 O O . CYS A 1 169 ? 2.940 11.226 -6.074 1.00 90.81 169 CYS A O 1
ATOM 1360 N N . LEU A 1 170 ? 2.556 12.346 -4.173 1.00 87.88 170 LEU A N 1
ATOM 1361 C CA . LEU A 1 170 ? 3.935 12.802 -4.017 1.00 87.88 170 LEU A CA 1
ATOM 1362 C C . LEU A 1 170 ? 4.897 11.664 -3.677 1.00 87.88 170 LEU A C 1
ATOM 1364 O O . LEU A 1 170 ? 6.081 11.795 -3.979 1.00 87.88 170 LEU A O 1
ATOM 1368 N N . SER A 1 171 ? 4.431 10.556 -3.092 1.00 90.62 171 SER A N 1
ATOM 1369 C CA . SER A 1 171 ? 5.266 9.360 -2.938 1.00 90.62 171 SER A CA 1
ATOM 1370 C C . SER A 1 171 ? 5.602 8.698 -4.265 1.00 90.62 171 SER A C 1
ATOM 1372 O O . SER A 1 171 ? 6.598 7.989 -4.334 1.00 90.62 171 SER A O 1
ATOM 1374 N N . GLY A 1 172 ? 4.833 8.974 -5.320 1.00 90.69 172 GLY A N 1
ATOM 1375 C CA . GLY A 1 172 ? 4.995 8.350 -6.627 1.00 90.69 172 GLY A CA 1
ATOM 1376 C C . GLY A 1 172 ? 4.392 6.949 -6.712 1.00 90.69 172 GLY A C 1
ATOM 1377 O O . GLY A 1 172 ? 4.418 6.369 -7.792 1.00 90.69 172 GLY A O 1
ATOM 1378 N N . LEU A 1 173 ? 3.820 6.420 -5.621 1.00 95.00 173 LEU A N 1
ATOM 1379 C CA . LEU A 1 173 ? 3.159 5.112 -5.607 1.00 95.00 173 LEU A CA 1
ATOM 1380 C C . LEU A 1 173 ? 1.839 5.119 -6.386 1.00 95.00 173 LEU A C 1
ATOM 1382 O O . LEU A 1 173 ? 1.481 4.137 -7.038 1.00 95.00 173 LEU A O 1
ATOM 1386 N N . VAL A 1 174 ? 1.112 6.233 -6.310 1.00 94.88 174 VAL A N 1
ATOM 1387 C CA . VAL A 1 174 ? -0.196 6.402 -6.948 1.00 94.88 174 VAL A CA 1
ATOM 1388 C C . VAL A 1 174 ? -0.170 7.579 -7.908 1.00 94.88 174 VAL A C 1
ATOM 1390 O O . VAL A 1 174 ? 0.599 8.528 -7.744 1.00 94.88 174 VAL A O 1
ATOM 1393 N N . VAL A 1 175 ? -1.044 7.530 -8.905 1.00 92.44 175 VAL A N 1
ATOM 1394 C CA . VAL A 1 175 ? -1.189 8.571 -9.919 1.00 92.44 175 VAL A CA 1
ATOM 1395 C C . VAL A 1 175 ? -2.640 9.019 -10.014 1.00 92.44 175 VAL A C 1
ATOM 1397 O O . VAL A 1 175 ? -3.572 8.248 -9.779 1.00 92.44 175 VAL A O 1
ATOM 1400 N N . ARG A 1 176 ? -2.834 10.288 -10.375 1.00 90.62 176 ARG A N 1
ATOM 1401 C CA . ARG A 1 176 ? -4.150 10.830 -10.718 1.00 90.62 176 ARG A CA 1
ATOM 1402 C C . ARG A 1 176 ? -4.408 10.556 -12.188 1.00 90.62 176 ARG A C 1
ATOM 1404 O O . ARG A 1 176 ? -3.627 10.993 -13.016 1.00 90.62 176 ARG A O 1
ATOM 1411 N N . LYS A 1 177 ? -5.505 9.902 -12.546 1.00 87.06 177 LYS A N 1
ATOM 1412 C CA . LYS A 1 177 ? -5.908 9.745 -13.949 1.00 87.06 177 LYS A CA 1
ATOM 1413 C C . LYS A 1 177 ? -7.400 9.999 -14.063 1.00 87.06 177 LYS A C 1
ATOM 1415 O O . LYS A 1 177 ? -8.181 9.391 -13.344 1.00 87.06 177 LYS A O 1
ATOM 1420 N N . GLN A 1 178 ? -7.791 10.943 -14.922 1.00 85.12 178 GLN A N 1
ATOM 1421 C CA . GLN A 1 178 ? -9.203 11.269 -15.185 1.00 85.12 178 GLN A CA 1
ATOM 1422 C C . GLN A 1 178 ? -10.033 11.553 -13.909 1.00 85.12 178 GLN A C 1
ATOM 1424 O O . GLN A 1 178 ? -11.188 11.156 -13.801 1.00 85.12 178 GLN A O 1
ATOM 1429 N N . GLY A 1 179 ? -9.443 12.229 -12.915 1.00 85.75 179 GLY A N 1
ATOM 1430 C CA . GLY A 1 179 ? -10.122 12.544 -11.648 1.00 85.75 179 GLY A CA 1
ATOM 1431 C C . GLY A 1 179 ? -10.218 11.379 -10.650 1.00 85.75 179 GLY A C 1
ATOM 1432 O O . GLY A 1 179 ? -10.845 11.523 -9.602 1.00 85.75 179 GLY A O 1
ATOM 1433 N N . GLN A 1 180 ? -9.578 10.247 -10.935 1.00 92.69 180 GLN A N 1
ATOM 1434 C CA . GLN A 1 180 ? -9.452 9.105 -10.030 1.00 92.69 180 GLN A CA 1
ATOM 1435 C C . GLN A 1 180 ? -8.002 8.923 -9.578 1.00 92.69 180 GLN A C 1
ATOM 1437 O O . GLN A 1 180 ? -7.075 9.419 -10.221 1.00 92.69 180 GLN A O 1
ATOM 1442 N N . LEU A 1 181 ? -7.812 8.225 -8.462 1.00 93.75 181 LEU A N 1
ATOM 1443 C CA . LEU A 1 181 ? -6.520 7.727 -8.009 1.00 93.75 181 LEU A CA 1
ATOM 1444 C C . LEU A 1 181 ? -6.427 6.232 -8.264 1.00 93.75 181 LEU A C 1
ATOM 1446 O O . LEU A 1 181 ? -7.375 5.492 -8.003 1.00 93.75 181 LEU A O 1
ATOM 1450 N N . GLN A 1 182 ? -5.261 5.810 -8.729 1.00 94.88 182 GLN A N 1
ATOM 1451 C CA . GLN A 1 182 ? -4.930 4.415 -8.981 1.00 94.88 182 GLN A CA 1
ATOM 1452 C C . GLN A 1 182 ? -3.438 4.182 -8.733 1.00 94.88 182 GLN A C 1
ATOM 1454 O O . GLN A 1 182 ? -2.652 5.138 -8.723 1.00 94.88 182 GLN A O 1
ATOM 1459 N N . VAL A 1 183 ? -3.041 2.922 -8.555 1.00 96.44 183 VAL A N 1
ATOM 1460 C CA . VAL A 1 183 ? -1.624 2.549 -8.460 1.00 96.44 183 VAL A CA 1
ATOM 1461 C C . VAL A 1 183 ? -0.925 2.979 -9.749 1.00 96.44 183 VAL A C 1
ATOM 1463 O O . VAL A 1 183 ? -1.487 2.824 -10.833 1.00 96.44 183 VAL A O 1
ATOM 1466 N N . TYR A 1 184 ? 0.265 3.576 -9.646 1.00 95.81 184 TYR A N 1
ATOM 1467 C CA . TYR A 1 184 ? 0.907 4.208 -10.804 1.00 95.81 184 TYR A CA 1
ATOM 1468 C C . TYR A 1 184 ? 1.153 3.198 -11.933 1.00 95.81 184 TYR A C 1
ATOM 1470 O O . TYR A 1 184 ? 0.879 3.493 -13.096 1.00 95.81 184 TYR A O 1
ATOM 1478 N N . ASN A 1 185 ? 1.684 2.019 -11.602 1.00 96.81 185 ASN A N 1
ATOM 1479 C CA . ASN A 1 185 ? 2.039 0.998 -12.579 1.00 96.81 185 ASN A CA 1
ATOM 1480 C C . ASN A 1 185 ? 1.983 -0.421 -12.000 1.00 96.81 185 ASN A C 1
ATOM 1482 O O . ASN A 1 185 ? 1.832 -0.611 -10.790 1.00 96.81 185 ASN A O 1
ATOM 1486 N N . GLN A 1 186 ? 2.122 -1.409 -12.886 1.00 97.50 186 GLN A N 1
ATOM 1487 C CA . GLN A 1 186 ? 2.021 -2.822 -12.534 1.00 97.50 186 GLN A CA 1
ATOM 1488 C C . GLN A 1 186 ? 3.173 -3.268 -11.633 1.00 97.50 186 GLN A C 1
ATOM 1490 O O . GLN A 1 186 ? 2.930 -4.007 -10.687 1.00 97.50 186 GLN A O 1
ATOM 1495 N N . ILE A 1 187 ? 4.401 -2.789 -11.862 1.00 98.25 187 ILE A N 1
ATOM 1496 C CA . ILE A 1 187 ? 5.558 -3.126 -11.013 1.00 98.25 187 ILE A CA 1
ATOM 1497 C C . ILE A 1 187 ? 5.279 -2.760 -9.549 1.00 98.25 187 ILE A C 1
ATOM 1499 O O . ILE A 1 187 ? 5.468 -3.579 -8.654 1.00 98.25 187 ILE A O 1
ATOM 1503 N N . TYR A 1 188 ? 4.763 -1.556 -9.294 1.00 97.94 188 TYR A N 1
ATOM 1504 C CA . TYR A 1 188 ? 4.404 -1.135 -7.941 1.00 97.94 188 TYR A CA 1
ATOM 1505 C C . TYR A 1 188 ? 3.276 -1.971 -7.353 1.00 97.94 188 TYR A C 1
ATOM 1507 O O . TYR A 1 188 ? 3.334 -2.291 -6.175 1.00 97.94 188 TYR A O 1
ATOM 1515 N N . GLN A 1 189 ? 2.272 -2.332 -8.153 1.00 97.00 189 GLN A N 1
ATOM 1516 C CA . GLN A 1 189 ? 1.166 -3.172 -7.696 1.00 97.00 189 GLN A CA 1
ATOM 1517 C C . GLN A 1 189 ? 1.624 -4.583 -7.295 1.00 97.00 189 GLN A C 1
ATOM 1519 O O . GLN A 1 189 ? 1.031 -5.162 -6.392 1.00 97.00 189 GLN A O 1
ATOM 1524 N N . HIS A 1 190 ? 2.663 -5.123 -7.942 1.00 97.94 190 HIS A N 1
ATOM 1525 C CA . HIS A 1 190 ? 3.238 -6.427 -7.596 1.00 97.94 190 HIS A CA 1
ATOM 1526 C C . HIS A 1 190 ? 4.144 -6.361 -6.360 1.00 97.94 190 HIS A C 1
ATOM 1528 O O . HIS A 1 190 ? 4.209 -7.319 -5.602 1.00 97.94 190 HIS A O 1
ATOM 1534 N N . ILE A 1 191 ? 4.853 -5.247 -6.154 1.00 97.75 191 ILE A N 1
ATOM 1535 C CA . ILE A 1 191 ? 5.774 -5.082 -5.017 1.00 97.75 191 ILE A CA 1
ATOM 1536 C C . ILE A 1 191 ? 5.032 -4.665 -3.748 1.00 97.75 191 ILE A C 1
ATOM 1538 O O . ILE A 1 191 ? 5.220 -5.245 -2.682 1.00 97.75 191 ILE A O 1
ATOM 1542 N N . PHE A 1 192 ? 4.204 -3.632 -3.860 1.00 97.81 192 PHE A N 1
ATOM 1543 C CA . PHE A 1 192 ? 3.390 -3.097 -2.778 1.00 97.81 192 PHE A CA 1
ATOM 1544 C C . PHE A 1 192 ? 1.987 -3.696 -2.887 1.00 97.81 192 PHE A C 1
ATOM 1546 O O . PHE A 1 192 ? 0.994 -2.990 -3.012 1.00 97.81 192 PHE A O 1
ATOM 1553 N N . ASP A 1 193 ? 1.903 -5.019 -2.915 1.00 97.69 193 ASP A N 1
ATOM 1554 C CA . ASP A 1 193 ? 0.635 -5.720 -3.065 1.00 97.69 193 ASP A CA 1
ATOM 1555 C C . ASP A 1 193 ? -0.177 -5.744 -1.752 1.00 97.69 193 ASP A C 1
ATOM 1557 O O . ASP A 1 193 ? 0.209 -5.187 -0.718 1.00 97.69 193 ASP A O 1
ATOM 1561 N N . LEU A 1 194 ? -1.340 -6.404 -1.777 1.00 96.19 194 LEU A N 1
ATOM 1562 C CA . LEU A 1 194 ? -2.183 -6.539 -0.585 1.00 96.19 194 LEU A CA 1
ATOM 1563 C C . LEU A 1 194 ? -1.473 -7.279 0.553 1.00 96.19 194 LEU A C 1
ATOM 1565 O O . LEU A 1 194 ? -1.703 -6.948 1.716 1.00 96.19 194 LEU A O 1
ATOM 1569 N N . SER A 1 195 ? -0.621 -8.257 0.232 1.00 96.19 195 SER A N 1
ATOM 1570 C CA . SER A 1 195 ? 0.139 -9.004 1.232 1.00 96.19 195 SER A CA 1
ATOM 1571 C C . SER A 1 195 ? 1.125 -8.082 1.939 1.00 96.19 195 SER A C 1
ATOM 1573 O O . SER A 1 195 ? 1.132 -8.008 3.166 1.00 96.19 195 SER A O 1
ATOM 1575 N N . TRP A 1 196 ? 1.902 -7.314 1.175 1.00 97.12 196 TRP A N 1
ATOM 1576 C CA . TRP A 1 196 ? 2.847 -6.343 1.699 1.00 97.12 196 TRP A CA 1
ATOM 1577 C C . TRP A 1 196 ? 2.147 -5.318 2.594 1.00 97.12 196 TRP A C 1
ATOM 1579 O O . TRP A 1 196 ? 2.571 -5.109 3.731 1.00 97.12 196 TRP A O 1
ATOM 1589 N N . VAL A 1 197 ? 1.036 -4.732 2.131 1.00 96.25 197 VAL A N 1
ATOM 1590 C CA . VAL A 1 197 ? 0.270 -3.744 2.908 1.00 96.25 197 VAL A CA 1
ATOM 1591 C C . VAL A 1 197 ? -0.249 -4.334 4.218 1.00 96.25 197 VAL A C 1
ATOM 1593 O O . VAL A 1 197 ? -0.124 -3.697 5.266 1.00 96.25 197 VAL A O 1
ATOM 1596 N N . ASN A 1 198 ? -0.808 -5.544 4.182 1.00 93.25 198 ASN A N 1
ATOM 1597 C CA . ASN A 1 198 ? -1.317 -6.201 5.382 1.00 93.25 198 ASN A CA 1
ATOM 1598 C C . ASN A 1 198 ? -0.188 -6.516 6.370 1.00 93.25 198 ASN A C 1
ATOM 1600 O O . ASN A 1 198 ? -0.341 -6.199 7.544 1.00 93.25 198 ASN A O 1
ATOM 1604 N N . CYS A 1 199 ? 0.968 -7.005 5.908 1.00 94.62 199 CYS A N 1
ATOM 1605 C CA . CYS A 1 199 ? 2.138 -7.214 6.767 1.00 94.62 199 CYS A CA 1
ATOM 1606 C C . CYS A 1 199 ? 2.610 -5.911 7.436 1.00 94.62 199 CYS A C 1
ATOM 1608 O O . CYS A 1 199 ? 2.941 -5.908 8.622 1.00 94.62 199 CYS A O 1
ATOM 1610 N N . GLN A 1 200 ? 2.623 -4.785 6.711 1.00 95.06 200 GLN A N 1
ATOM 1611 C CA . GLN A 1 200 ? 2.988 -3.490 7.300 1.00 95.06 200 GLN A CA 1
ATOM 1612 C C . GLN A 1 200 ? 1.966 -3.028 8.347 1.00 95.06 200 GLN A C 1
ATOM 1614 O O . GLN A 1 200 ? 2.345 -2.574 9.425 1.00 95.06 200 GLN A O 1
ATOM 1619 N N . LEU A 1 201 ? 0.668 -3.160 8.055 1.00 92.69 201 LEU A N 1
ATOM 1620 C CA . LEU A 1 201 ? -0.399 -2.823 9.000 1.00 92.69 201 LEU A CA 1
ATOM 1621 C C . LEU A 1 201 ? -0.369 -3.720 10.246 1.00 92.69 201 LEU A C 1
ATOM 1623 O O . LEU A 1 201 ? -0.611 -3.234 11.352 1.00 92.69 201 LEU A O 1
ATOM 1627 N N . GLU A 1 202 ? -0.044 -5.002 10.080 1.00 92.81 202 GLU A N 1
ATOM 1628 C CA . GLU A 1 202 ? 0.130 -5.953 11.176 1.00 92.81 202 GLU A CA 1
ATOM 1629 C C . GLU A 1 202 ? 1.317 -5.595 12.065 1.00 92.81 202 GLU A C 1
ATOM 1631 O O . GLU A 1 202 ? 1.185 -5.574 13.285 1.00 92.81 202 GLU A O 1
ATOM 1636 N N . SER A 1 203 ? 2.453 -5.240 11.462 1.00 92.38 203 SER A N 1
ATOM 1637 C CA . SER A 1 203 ? 3.634 -4.804 12.208 1.00 92.38 203 SER A CA 1
ATOM 1638 C C . SER A 1 203 ? 3.430 -3.464 12.921 1.00 92.38 203 SER A C 1
ATOM 1640 O O . SER A 1 203 ? 4.118 -3.189 13.904 1.00 92.38 203 SER A O 1
ATOM 1642 N N . LEU A 1 204 ? 2.539 -2.608 12.415 1.00 91.50 204 LEU A N 1
ATOM 1643 C CA . LEU A 1 204 ? 2.292 -1.283 12.974 1.00 91.50 204 LEU A CA 1
ATOM 1644 C C . LEU A 1 204 ? 1.417 -1.339 14.234 1.00 91.50 204 LEU A C 1
ATOM 1646 O O . LEU A 1 204 ? 1.658 -0.589 15.178 1.00 91.50 204 LEU A O 1
ATOM 1650 N N . ARG A 1 205 ? 0.370 -2.173 14.233 1.00 91.12 205 ARG A N 1
ATOM 1651 C CA . ARG A 1 205 ? -0.702 -2.144 15.240 1.00 91.12 205 ARG A CA 1
ATOM 1652 C C . ARG A 1 205 ? -0.465 -3.197 16.331 1.00 91.12 205 ARG A C 1
ATOM 1654 O O . ARG A 1 205 ? -0.477 -4.387 16.023 1.00 91.12 205 ARG A O 1
ATOM 1661 N N . PRO A 1 206 ? -0.412 -2.827 17.624 1.00 92.75 206 PRO A N 1
ATOM 1662 C CA . PRO A 1 206 ? -0.296 -3.819 18.699 1.00 92.75 206 PRO A CA 1
ATOM 1663 C C . PRO A 1 206 ? -1.505 -4.771 18.798 1.00 92.75 206 PRO A C 1
ATOM 1665 O O . PRO A 1 206 ? -1.390 -5.873 19.324 1.00 92.75 206 PRO A O 1
ATOM 1668 N N . TYR A 1 207 ? -2.664 -4.362 18.274 1.00 93.12 207 TYR A N 1
ATOM 1669 C CA . TYR A 1 207 ? -3.919 -5.124 18.263 1.00 93.12 207 TYR A CA 1
ATOM 1670 C C . TYR A 1 207 ? -4.242 -5.771 16.905 1.00 93.12 207 TYR A C 1
ATOM 1672 O O . TYR A 1 207 ? -5.365 -6.236 16.706 1.00 93.12 207 TYR A O 1
ATOM 1680 N N . ALA A 1 208 ? -3.285 -5.819 15.968 1.00 92.81 208 ALA A N 1
ATOM 1681 C CA . ALA A 1 208 ? -3.514 -6.300 14.603 1.00 92.81 208 ALA A CA 1
ATOM 1682 C C . ALA A 1 208 ? -4.177 -7.682 14.534 1.00 92.81 208 ALA A C 1
ATOM 1684 O O . ALA A 1 208 ? -5.134 -7.870 13.788 1.00 92.81 208 ALA A O 1
ATOM 1685 N N . ALA A 1 209 ? -3.693 -8.636 15.336 1.00 92.31 209 ALA A N 1
ATOM 1686 C CA . ALA A 1 209 ? -4.186 -10.010 15.315 1.00 92.31 209 ALA A CA 1
ATOM 1687 C C . ALA A 1 209 ? -5.684 -10.093 15.652 1.00 92.31 209 ALA A C 1
ATOM 1689 O O . ALA A 1 209 ? -6.438 -10.759 14.943 1.00 92.31 209 ALA A O 1
ATOM 1690 N N . ARG A 1 210 ? -6.119 -9.369 16.693 1.00 94.56 210 ARG A N 1
ATOM 1691 C CA . ARG A 1 210 ? -7.528 -9.306 17.105 1.00 94.56 210 ARG A CA 1
ATOM 1692 C C . ARG A 1 210 ? -8.383 -8.589 16.061 1.00 94.56 210 ARG A C 1
ATOM 1694 O O . ARG A 1 210 ? -9.429 -9.099 15.674 1.00 94.56 210 ARG A O 1
ATOM 1701 N N . LEU A 1 211 ? -7.902 -7.457 15.540 1.00 93.81 211 LEU A N 1
ATOM 1702 C CA . LEU A 1 211 ? -8.580 -6.721 14.469 1.00 93.81 211 LEU A CA 1
ATOM 1703 C C . LEU A 1 211 ? -8.810 -7.603 13.234 1.00 93.81 211 LEU A C 1
ATOM 1705 O O . LEU A 1 211 ? -9.918 -7.648 12.711 1.00 93.81 211 LEU A O 1
ATOM 1709 N N . ASN A 1 212 ? -7.790 -8.330 12.776 1.00 91.50 212 ASN A N 1
ATOM 1710 C CA . ASN A 1 212 ? -7.896 -9.173 11.586 1.00 91.50 212 ASN A CA 1
ATOM 1711 C C . ASN A 1 212 ? -8.869 -10.343 11.790 1.00 91.50 212 ASN A C 1
ATOM 1713 O O . ASN A 1 212 ? -9.636 -10.660 10.879 1.00 91.50 212 ASN A O 1
ATOM 1717 N N . GLN A 1 213 ? -8.888 -10.958 12.978 1.00 93.19 213 GLN A N 1
ATOM 1718 C CA . GLN A 1 213 ? -9.863 -12.004 13.313 1.00 93.19 213 GLN A CA 1
ATOM 1719 C C . GLN A 1 213 ? -11.290 -11.443 13.345 1.00 93.19 213 GLN A C 1
ATOM 1721 O O . GLN A 1 213 ? -12.193 -12.019 12.737 1.00 93.19 213 GLN A O 1
ATOM 1726 N N . TRP A 1 214 ? -11.473 -10.268 13.950 1.00 95.44 214 TRP A N 1
ATOM 1727 C CA . TRP A 1 214 ? -12.761 -9.580 13.983 1.00 95.44 214 TRP A CA 1
ATOM 1728 C C . TRP A 1 214 ? -13.263 -9.216 12.578 1.00 95.44 214 TRP A C 1
ATOM 1730 O O . TRP A 1 214 ? -14.398 -9.535 12.227 1.00 95.44 214 TRP A O 1
ATOM 1740 N N . LEU A 1 215 ? -12.411 -8.650 11.719 1.00 91.12 215 LEU A N 1
ATOM 1741 C CA . LEU A 1 215 ? -12.766 -8.338 10.329 1.00 91.12 215 LEU A CA 1
ATOM 1742 C C . LEU A 1 215 ? -13.088 -9.602 9.516 1.00 91.12 215 LEU A C 1
ATOM 1744 O O . LEU A 1 215 ? -14.053 -9.614 8.756 1.00 91.12 215 LEU A O 1
ATOM 1748 N N . THR A 1 216 ? -12.331 -10.689 9.708 1.00 91.88 216 THR A N 1
ATOM 1749 C CA . THR A 1 216 ? -12.581 -11.978 9.031 1.00 91.88 216 THR A CA 1
ATOM 1750 C C . THR A 1 216 ? -13.925 -12.584 9.437 1.00 91.88 216 THR A C 1
ATOM 1752 O O . THR A 1 216 ? -14.580 -13.233 8.624 1.00 91.88 216 THR A O 1
ATOM 1755 N N . SER A 1 217 ? -14.376 -12.331 10.668 1.00 92.56 217 SER A N 1
ATOM 1756 C CA . SER A 1 217 ? -15.701 -12.743 11.146 1.00 92.56 217 SER A CA 1
ATOM 1757 C C . SER A 1 217 ? -16.863 -11.902 10.593 1.00 92.56 217 SER A C 1
ATOM 1759 O O . SER A 1 217 ? -18.014 -12.156 10.940 1.00 92.56 217 SER A O 1
ATOM 1761 N N . GLY A 1 218 ? -16.590 -10.887 9.764 1.00 91.19 218 GLY A N 1
ATOM 1762 C CA . GLY A 1 218 ? -17.604 -9.924 9.332 1.00 91.19 218 GLY A CA 1
ATOM 1763 C C . GLY A 1 218 ? -18.058 -9.004 10.467 1.00 91.19 218 GLY A C 1
ATOM 1764 O O . GLY A 1 218 ? -19.237 -8.661 10.543 1.00 91.19 218 GLY A O 1
ATOM 1765 N N . GLU A 1 219 ? -17.131 -8.643 11.360 1.00 92.44 219 GLU A N 1
ATOM 1766 C CA . GLU A 1 219 ? -17.365 -7.764 12.514 1.00 92.44 219 GLU A CA 1
ATOM 1767 C C . GLU A 1 219 ? -18.308 -8.357 13.584 1.00 92.44 219 GLU A C 1
ATOM 1769 O O . GLU A 1 219 ? -18.907 -7.619 14.363 1.00 92.44 219 GLU A O 1
ATOM 1774 N N . GLN A 1 220 ? -18.435 -9.690 13.648 1.00 91.06 220 GLN A N 1
ATOM 1775 C CA . GLN A 1 220 ? -19.376 -10.387 14.542 1.00 91.06 220 GLN A CA 1
ATOM 1776 C C . GLN A 1 220 ? -18.721 -11.060 15.756 1.00 91.06 220 GLN A C 1
ATOM 1778 O O . GLN A 1 220 ? -19.380 -11.259 16.773 1.00 91.06 220 GLN A O 1
ATOM 1783 N N . ASP A 1 221 ? -17.449 -11.460 15.668 1.00 93.81 221 ASP A N 1
ATOM 1784 C CA . ASP A 1 221 ? -16.777 -12.175 16.755 1.00 93.81 221 ASP A CA 1
ATOM 1785 C C . ASP A 1 221 ? -16.372 -11.214 17.877 1.00 93.81 221 ASP A C 1
ATOM 1787 O O . ASP A 1 221 ? -15.266 -10.667 17.910 1.00 93.81 221 ASP A O 1
ATOM 1791 N N . GLU A 1 222 ? -17.282 -11.016 18.828 1.00 92.69 222 GLU A N 1
ATOM 1792 C CA . GLU A 1 222 ? -17.051 -10.131 19.961 1.00 92.69 222 GLU A CA 1
ATOM 1793 C C . GLU A 1 222 ? -15.869 -10.567 20.836 1.00 92.69 222 GLU A C 1
ATOM 1795 O O . GLU A 1 222 ? -15.321 -9.726 21.547 1.00 92.69 222 GLU A O 1
ATOM 1800 N N . THR A 1 223 ? -15.446 -11.840 20.806 1.00 92.81 223 THR A N 1
ATOM 1801 C CA . THR A 1 223 ? -14.331 -12.341 21.638 1.00 92.81 223 THR A CA 1
ATOM 1802 C C . THR A 1 223 ? -12.989 -11.705 21.277 1.00 92.81 223 THR A C 1
ATOM 1804 O O . THR A 1 223 ? -12.070 -11.685 22.095 1.00 92.81 223 THR A O 1
ATOM 1807 N N . GLN A 1 224 ? -12.901 -11.126 20.078 1.00 94.44 224 GLN A N 1
ATOM 1808 C CA . GLN A 1 224 ? -11.739 -10.384 19.601 1.00 94.44 224 GLN A CA 1
ATOM 1809 C C . GLN A 1 224 ? -11.723 -8.926 20.062 1.00 94.44 224 GLN A C 1
ATOM 1811 O O . GLN A 1 224 ? -10.689 -8.262 19.971 1.00 94.44 224 GLN A O 1
ATOM 1816 N N . LEU A 1 225 ? -12.850 -8.394 20.537 1.00 95.38 225 LEU A N 1
ATOM 1817 C CA . LEU A 1 225 ? -12.930 -7.011 20.991 1.00 95.38 225 LEU A CA 1
ATOM 1818 C C . LEU A 1 225 ? -12.086 -6.796 22.251 1.00 95.38 225 LEU A C 1
ATOM 1820 O O . LEU A 1 225 ? -11.832 -7.705 23.043 1.00 95.38 225 LEU A O 1
ATOM 1824 N N . LEU A 1 226 ? -11.613 -5.566 22.428 1.00 95.00 226 LEU A N 1
ATOM 1825 C CA . LEU A 1 226 ? -10.707 -5.232 23.521 1.00 95.00 226 LEU A CA 1
ATOM 1826 C C . LEU A 1 226 ? -11.462 -5.122 24.853 1.00 95.00 226 LEU A C 1
ATOM 1828 O O . LEU A 1 226 ? -12.498 -4.465 24.943 1.00 95.00 226 LEU A O 1
ATOM 1832 N N . CYS A 1 227 ? -10.899 -5.723 25.901 1.00 91.38 227 CYS A N 1
ATOM 1833 C CA . CYS A 1 227 ? -11.351 -5.554 27.283 1.00 91.38 227 CYS A CA 1
ATOM 1834 C C . CYS A 1 227 ? -10.952 -4.173 27.830 1.00 91.38 227 CYS A C 1
ATOM 1836 O O . CYS A 1 227 ? -10.132 -3.487 27.231 1.00 91.38 227 CYS A O 1
ATOM 1838 N N . GLN A 1 228 ? -11.480 -3.772 28.992 1.00 91.19 228 GLN A N 1
ATOM 1839 C CA . GLN A 1 228 ? -11.328 -2.411 29.529 1.00 91.19 228 GLN A CA 1
ATOM 1840 C C . GLN A 1 228 ? -9.878 -1.887 29.539 1.00 91.19 228 GLN A C 1
ATOM 1842 O O . GLN A 1 228 ? -9.613 -0.839 28.952 1.00 91.19 228 GLN A O 1
ATOM 1847 N N . GLN A 1 229 ? -8.943 -2.602 30.175 1.00 90.75 229 GLN A N 1
ATOM 1848 C CA . GLN A 1 229 ? -7.551 -2.143 30.260 1.00 90.75 229 GLN A CA 1
ATOM 1849 C C . GLN A 1 229 ? -6.856 -2.181 28.892 1.00 90.75 229 GLN A C 1
ATOM 1851 O O . GLN A 1 229 ? -6.275 -1.177 28.484 1.00 90.75 229 GLN A O 1
ATOM 1856 N N . ASP A 1 230 ? -7.001 -3.284 28.148 1.00 93.50 230 ASP A N 1
ATOM 1857 C CA . ASP A 1 230 ? -6.461 -3.417 26.789 1.00 93.50 230 ASP A CA 1
ATOM 1858 C C . ASP A 1 230 ? -6.937 -2.262 25.890 1.00 93.50 230 ASP A C 1
ATOM 1860 O O . ASP A 1 230 ? -6.148 -1.665 25.161 1.00 93.50 230 ASP A O 1
ATOM 1864 N N . LEU A 1 231 ? -8.224 -1.909 25.959 1.00 95.19 231 LEU A N 1
ATOM 1865 C CA . LEU A 1 231 ? -8.837 -0.835 25.183 1.00 95.19 231 LEU A CA 1
ATOM 1866 C C . LEU A 1 231 ? -8.243 0.532 25.532 1.00 95.19 231 LEU A C 1
ATOM 1868 O O . LEU A 1 231 ? -7.954 1.313 24.626 1.00 95.19 231 LEU A O 1
ATOM 1872 N N . ILE A 1 232 ? -8.038 0.823 26.818 1.00 94.31 232 ILE A N 1
ATOM 1873 C CA . ILE A 1 232 ? -7.398 2.070 27.262 1.00 94.31 232 ILE A CA 1
ATOM 1874 C C . ILE A 1 232 ? -5.969 2.157 26.718 1.00 94.31 232 ILE A C 1
ATOM 1876 O O . ILE A 1 232 ? -5.575 3.203 26.191 1.00 94.31 232 ILE A O 1
ATOM 1880 N N . ASP A 1 233 ? -5.212 1.064 26.796 1.00 94.50 233 ASP A N 1
ATOM 1881 C CA . ASP A 1 233 ? -3.829 1.011 26.322 1.00 94.50 233 ASP A CA 1
ATOM 1882 C C . ASP A 1 233 ? -3.761 1.240 24.804 1.00 94.50 233 ASP A C 1
ATOM 1884 O O . ASP A 1 233 ? -2.974 2.065 24.324 1.00 94.50 233 ASP A O 1
ATOM 1888 N N . GLN A 1 234 ? -4.649 0.595 24.038 1.00 95.00 234 GLN A N 1
ATOM 1889 C CA . GLN A 1 234 ? -4.688 0.751 22.582 1.00 95.00 234 GLN A CA 1
ATOM 1890 C C . GLN A 1 234 ? -5.210 2.122 22.132 1.00 95.00 234 GLN A C 1
ATOM 1892 O O . GLN A 1 234 ? -4.668 2.698 21.186 1.00 95.00 234 GLN A O 1
ATOM 1897 N N . LEU A 1 235 ? -6.207 2.699 22.813 1.00 93.81 235 LEU A N 1
ATOM 1898 C CA . LEU A 1 235 ? -6.663 4.069 22.541 1.00 93.81 235 LEU A CA 1
ATOM 1899 C C . LEU A 1 235 ? -5.572 5.095 22.860 1.00 93.81 235 LEU A C 1
ATOM 1901 O O . LEU A 1 235 ? -5.412 6.082 22.139 1.00 93.81 235 LEU A O 1
ATOM 1905 N N . THR A 1 236 ? -4.788 4.848 23.910 1.00 94.19 236 THR A N 1
ATOM 1906 C CA . THR A 1 236 ? -3.629 5.676 24.253 1.00 94.19 236 THR A CA 1
ATOM 1907 C C . THR A 1 236 ? -2.570 5.604 23.156 1.00 94.19 236 THR A C 1
ATOM 1909 O O . THR A 1 236 ? -2.091 6.650 22.714 1.00 94.19 236 THR A O 1
ATOM 1912 N N . TRP A 1 237 ? -2.262 4.405 22.650 1.00 93.50 237 TRP A N 1
ATOM 1913 C CA . TRP A 1 237 ? -1.370 4.229 21.501 1.00 93.50 237 TRP A CA 1
ATOM 1914 C C . TRP A 1 237 ? -1.901 4.919 20.232 1.00 93.50 237 TRP A C 1
ATOM 1916 O O . TRP A 1 237 ? -1.116 5.482 19.467 1.00 93.50 237 TRP A O 1
ATOM 1926 N N . ALA A 1 238 ? -3.217 4.911 20.011 1.00 93.69 238 ALA A N 1
ATOM 1927 C CA . ALA A 1 238 ? -3.857 5.480 18.825 1.00 93.69 238 ALA A CA 1
ATOM 1928 C C . ALA A 1 238 ? -3.961 7.017 18.841 1.00 93.69 238 ALA A C 1
ATOM 1930 O O . ALA A 1 238 ? -4.139 7.627 17.790 1.00 93.69 238 ALA A O 1
ATOM 1931 N N . LYS A 1 239 ? -3.857 7.659 20.011 1.00 91.62 239 LYS A N 1
ATOM 1932 C CA . LYS A 1 239 ? -4.213 9.074 20.225 1.00 91.62 239 LYS A CA 1
ATOM 1933 C C . LYS A 1 239 ? -3.518 10.068 19.291 1.00 91.62 239 LYS A C 1
ATOM 1935 O O . LYS A 1 239 ? -4.107 11.089 18.943 1.00 91.62 239 LYS A O 1
ATOM 1940 N N . ASP A 1 240 ? -2.266 9.817 18.924 1.00 90.44 240 ASP A N 1
ATOM 1941 C CA . ASP A 1 240 ? -1.476 10.702 18.064 1.00 90.44 240 ASP A CA 1
ATOM 1942 C C . ASP A 1 240 ? -1.402 10.233 16.602 1.00 90.44 240 ASP A C 1
ATOM 1944 O O . ASP A 1 240 ? -0.701 10.847 15.792 1.00 90.44 240 ASP A O 1
ATOM 1948 N N . LYS A 1 241 ? -2.146 9.175 16.259 1.00 92.00 241 LYS A N 1
ATOM 1949 C CA . LYS A 1 241 ? -2.127 8.513 14.954 1.00 92.00 241 LYS A CA 1
ATOM 1950 C C . LYS A 1 241 ? -3.445 8.720 14.218 1.00 92.00 241 LYS A C 1
ATOM 1952 O O . LYS A 1 241 ? -4.526 8.797 14.795 1.00 92.00 241 LYS A O 1
ATOM 1957 N N . GLN A 1 242 ? -3.338 8.800 12.905 1.00 90.94 242 GLN A N 1
ATOM 1958 C CA . GLN A 1 242 ? -4.448 8.747 11.975 1.00 90.94 242 GLN A CA 1
ATOM 1959 C C . GLN A 1 242 ? -4.525 7.324 11.442 1.00 90.94 242 GLN A C 1
ATOM 1961 O O . GLN A 1 242 ? -3.607 6.842 10.774 1.00 90.94 242 GLN A O 1
ATOM 1966 N N . LEU A 1 243 ? -5.617 6.656 11.782 1.00 90.62 243 LEU A N 1
ATOM 1967 C CA . LEU A 1 243 ? -5.827 5.244 11.508 1.00 90.62 243 LEU A CA 1
ATOM 1968 C C . LEU A 1 243 ? -6.804 5.050 10.345 1.00 90.62 243 LEU A C 1
ATOM 1970 O O . LEU A 1 243 ? -7.354 6.023 9.814 1.00 90.62 243 LEU A O 1
ATOM 1974 N N . SER A 1 244 ? -6.979 3.803 9.912 1.00 87.88 244 SER A N 1
ATOM 1975 C CA . SER A 1 244 ? -7.931 3.482 8.853 1.00 87.88 244 SER A CA 1
ATOM 1976 C C . SER A 1 244 ? -9.364 3.413 9.413 1.00 87.88 244 SER A C 1
ATOM 1978 O O . SER A 1 244 ? -9.547 3.287 10.627 1.00 87.88 244 SER A O 1
ATOM 1980 N N . PRO A 1 245 ? -10.406 3.522 8.568 1.00 87.88 245 PRO A N 1
ATOM 1981 C CA . PRO A 1 245 ? -11.796 3.402 9.016 1.00 87.88 245 PRO A CA 1
ATOM 1982 C C . PRO A 1 245 ? -12.074 2.124 9.819 1.00 87.88 245 PRO A C 1
ATOM 1984 O O . PRO A 1 245 ? -12.797 2.168 10.808 1.00 87.88 245 PRO A O 1
ATOM 1987 N N . GLU A 1 246 ? -11.446 1.012 9.442 1.00 90.12 246 GLU A N 1
ATOM 1988 C CA . GLU A 1 246 ? -11.587 -0.285 10.106 1.00 90.12 246 GLU A CA 1
ATOM 1989 C C . GLU A 1 246 ? -11.059 -0.266 11.548 1.00 90.12 246 GLU A C 1
ATOM 1991 O O . GLU A 1 246 ? -11.671 -0.866 12.429 1.00 90.12 246 GLU A O 1
ATOM 1996 N N . ASP A 1 247 ? -9.969 0.464 11.815 1.00 92.94 247 ASP A N 1
ATOM 1997 C CA . ASP A 1 247 ? -9.457 0.640 13.180 1.00 92.94 247 ASP A CA 1
ATOM 1998 C C . ASP A 1 247 ? -10.478 1.386 14.053 1.00 92.94 247 ASP A C 1
ATOM 2000 O O . ASP A 1 247 ? -10.734 1.010 15.198 1.00 92.94 247 ASP A O 1
ATOM 2004 N N . TYR A 1 248 ? -11.092 2.441 13.505 1.00 92.69 248 TYR A N 1
ATOM 2005 C CA . TYR A 1 248 ? -12.109 3.211 14.219 1.00 92.69 248 TYR A CA 1
ATOM 2006 C C . TYR A 1 248 ? -13.367 2.382 14.495 1.00 92.69 248 TYR A C 1
ATOM 2008 O O . TYR A 1 248 ? -13.894 2.459 15.606 1.00 92.69 248 TYR A O 1
ATOM 2016 N N . SER A 1 249 ? -13.815 1.564 13.538 1.00 93.69 249 SER A N 1
ATOM 2017 C CA . SER A 1 249 ? -14.935 0.636 13.740 1.00 93.69 249 SER A CA 1
ATOM 2018 C C . SER A 1 249 ? -14.637 -0.378 14.847 1.00 93.69 249 SER A C 1
ATOM 2020 O O . SER A 1 249 ? -15.455 -0.560 15.747 1.00 93.69 249 SER A O 1
ATOM 2022 N N . PHE A 1 250 ? -13.439 -0.970 14.850 1.00 96.12 250 PHE A N 1
ATOM 2023 C CA . PHE A 1 250 ? -13.022 -1.929 15.877 1.00 96.12 250 PHE A CA 1
ATOM 2024 C C . PHE A 1 250 ? -12.965 -1.310 17.280 1.00 96.12 250 PHE A C 1
ATOM 2026 O O . PHE A 1 250 ? -13.423 -1.912 18.258 1.00 96.12 250 PHE A O 1
ATOM 2033 N N . PHE A 1 251 ? -12.453 -0.081 17.400 1.00 96.44 251 PHE A N 1
ATOM 2034 C CA . PHE A 1 251 ? -12.458 0.634 18.675 1.00 96.44 251 PHE A CA 1
ATOM 2035 C C . PHE A 1 251 ? -13.859 1.017 19.135 1.00 96.44 251 PHE A C 1
ATOM 2037 O O . PHE A 1 251 ? -14.137 0.921 20.329 1.00 96.44 251 PHE A O 1
ATOM 2044 N N . ALA A 1 252 ? -14.736 1.437 18.222 1.00 95.88 252 ALA A N 1
ATOM 2045 C CA . ALA A 1 252 ? -16.118 1.760 18.554 1.00 95.88 252 ALA A CA 1
ATOM 2046 C C . ALA A 1 252 ? -16.867 0.523 19.074 1.00 95.88 252 ALA A C 1
ATOM 2048 O O . ALA A 1 252 ? -17.498 0.592 20.128 1.00 95.88 252 ALA A O 1
ATOM 2049 N N . ALA A 1 253 ? -16.719 -0.623 18.401 1.00 96.06 253 ALA A N 1
ATOM 2050 C CA . ALA A 1 253 ? -17.293 -1.891 18.845 1.00 96.06 253 ALA A CA 1
ATOM 2051 C C . ALA A 1 253 ? -16.741 -2.322 20.216 1.00 96.06 253 ALA A C 1
ATOM 2053 O O . ALA A 1 253 ? -17.501 -2.693 21.110 1.00 96.06 253 ALA A O 1
ATOM 2054 N N . SER A 1 254 ? -15.426 -2.194 20.425 1.00 96.62 254 SER A N 1
ATOM 2055 C CA . SER A 1 254 ? -14.797 -2.518 21.714 1.00 96.62 254 SER A CA 1
ATOM 2056 C C . SER A 1 254 ? -15.289 -1.613 22.853 1.00 96.62 254 SER A C 1
ATOM 2058 O O . SER A 1 254 ? -15.534 -2.092 23.958 1.00 96.62 254 SER A O 1
ATOM 2060 N N . GLN A 1 255 ? -15.474 -0.313 22.596 1.00 96.00 255 GLN A N 1
ATOM 2061 C CA . GLN A 1 255 ? -16.027 0.628 23.578 1.00 96.00 255 GLN A CA 1
ATOM 2062 C C . GLN A 1 255 ? -17.461 0.273 23.966 1.00 96.00 255 GLN A C 1
ATOM 2064 O O . GLN A 1 255 ? -17.795 0.314 25.150 1.00 96.00 255 GLN A O 1
ATOM 2069 N N . GLU A 1 256 ? -18.296 -0.089 22.993 1.00 95.00 256 GLU A N 1
ATOM 2070 C CA . GLU A 1 256 ? -19.683 -0.462 23.262 1.00 95.00 256 GLU A CA 1
ATOM 2071 C C . GLU A 1 256 ? -19.765 -1.762 24.077 1.00 95.00 256 GLU A C 1
ATOM 2073 O O . GLU A 1 256 ? -20.489 -1.797 25.069 1.00 95.00 256 GLU A O 1
ATOM 2078 N N . ARG A 1 257 ? -18.938 -2.773 23.770 1.00 94.69 257 ARG A N 1
ATOM 2079 C CA . ARG A 1 257 ? -18.830 -3.999 24.583 1.00 94.69 257 ARG A CA 1
ATOM 2080 C C . ARG A 1 257 ? -18.446 -3.696 26.034 1.00 94.69 257 ARG A C 1
ATOM 2082 O O . ARG A 1 257 ? -19.076 -4.200 26.959 1.00 94.69 257 ARG A O 1
ATOM 2089 N N . VAL A 1 258 ? -17.420 -2.869 26.253 1.00 95.00 258 VAL A N 1
ATOM 2090 C CA . VAL A 1 258 ? -16.988 -2.489 27.612 1.00 95.00 258 VAL A CA 1
ATOM 2091 C C . VAL A 1 258 ? -18.095 -1.728 28.345 1.00 95.00 258 VAL A C 1
ATOM 2093 O O . VAL A 1 258 ? -18.333 -1.969 29.526 1.00 95.00 258 VAL A O 1
ATOM 2096 N N . ARG A 1 259 ? -18.801 -0.831 27.653 1.00 94.69 259 ARG A N 1
ATOM 2097 C CA . ARG A 1 259 ? -19.928 -0.089 28.224 1.0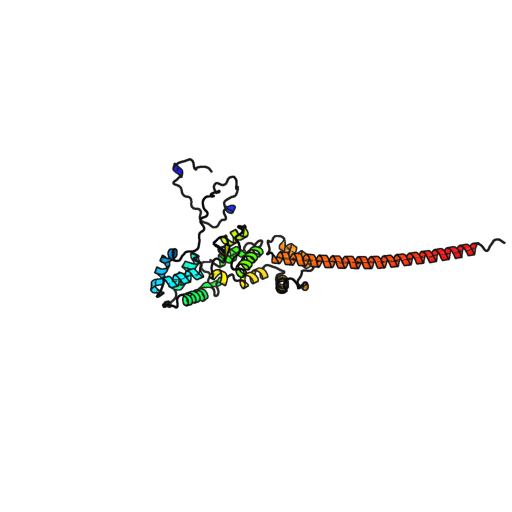0 94.69 259 ARG A CA 1
ATOM 2098 C C . ARG A 1 259 ? -21.076 -1.013 28.634 1.00 94.69 259 ARG A C 1
ATOM 2100 O O . ARG A 1 259 ? -21.639 -0.805 29.705 1.00 94.69 259 ARG A O 1
ATOM 2107 N N . GLN A 1 260 ? -21.414 -2.002 27.808 1.00 93.38 260 GLN A N 1
ATOM 2108 C CA . GLN A 1 260 ? -22.446 -2.992 28.120 1.00 93.38 260 GLN A CA 1
ATOM 2109 C C . GLN A 1 260 ? -22.055 -3.832 29.336 1.00 93.38 260 GLN A C 1
ATOM 2111 O O . GLN A 1 260 ? -22.839 -3.914 30.274 1.00 93.38 260 GLN A O 1
ATOM 2116 N N . ALA A 1 261 ? -20.814 -4.323 29.393 1.00 92.44 261 ALA A N 1
ATOM 2117 C CA . ALA A 1 261 ? -20.314 -5.074 30.545 1.00 92.44 261 ALA A CA 1
ATOM 2118 C C . ALA A 1 261 ? -20.387 -4.266 31.857 1.00 92.44 261 ALA A C 1
ATOM 2120 O O . ALA A 1 261 ? -20.867 -4.766 32.869 1.00 92.44 261 ALA A O 1
ATOM 2121 N N . ILE A 1 262 ? -19.989 -2.986 31.836 1.00 92.56 262 ILE A N 1
ATOM 2122 C CA . ILE A 1 262 ? -20.094 -2.102 33.013 1.00 92.56 262 ILE A CA 1
ATOM 2123 C C . ILE A 1 262 ? -21.558 -1.895 33.425 1.00 92.56 262 ILE A C 1
ATOM 2125 O O . ILE A 1 262 ? -21.865 -1.826 34.615 1.00 92.56 262 ILE A O 1
ATOM 2129 N N . GLN A 1 263 ? -22.464 -1.758 32.455 1.00 93.38 263 GLN A N 1
ATOM 2130 C CA . GLN A 1 263 ? -23.886 -1.577 32.732 1.00 93.38 263 GLN A CA 1
ATOM 2131 C C . GLN A 1 263 ? -24.494 -2.836 33.366 1.00 93.38 263 GLN A C 1
ATOM 2133 O O . GLN A 1 263 ? -25.225 -2.720 34.346 1.00 93.38 263 GLN A O 1
ATOM 2138 N N . GLU A 1 264 ? -24.148 -4.018 32.857 1.00 93.81 264 GLU A N 1
ATOM 2139 C CA . GLU A 1 264 ? -24.575 -5.307 33.409 1.00 93.81 264 GLU A CA 1
ATOM 2140 C C . GLU A 1 264 ? -24.055 -5.518 34.837 1.00 93.81 264 GLU A C 1
ATOM 2142 O O . GLU A 1 264 ? -24.834 -5.869 35.722 1.00 93.81 264 GLU A O 1
ATOM 2147 N N . GLU A 1 265 ? -22.776 -5.227 35.098 1.00 93.56 265 GLU A N 1
ATOM 2148 C CA . GLU A 1 265 ? -22.200 -5.283 36.450 1.00 93.56 265 GLU A CA 1
ATOM 2149 C C . GLU A 1 265 ? -22.892 -4.308 37.409 1.00 93.56 265 GLU A C 1
ATOM 2151 O O . GLU A 1 265 ? -23.191 -4.653 38.554 1.00 93.56 265 GLU A O 1
ATOM 2156 N N . LEU A 1 266 ? -23.183 -3.089 36.948 1.00 94.00 266 LEU A N 1
ATOM 2157 C CA . LEU A 1 266 ? -23.876 -2.086 37.748 1.00 94.00 266 LEU A CA 1
ATOM 2158 C C . LEU A 1 266 ? -25.307 -2.516 38.086 1.00 94.00 266 LEU A C 1
ATOM 2160 O O . LEU A 1 266 ? -25.768 -2.284 39.205 1.00 94.00 266 LEU A O 1
ATOM 2164 N N . ASP A 1 267 ? -26.024 -3.100 37.131 1.00 95.50 267 ASP A N 1
ATOM 2165 C CA . ASP A 1 267 ? -27.398 -3.544 37.340 1.00 95.50 267 ASP A CA 1
ATOM 2166 C C . ASP A 1 267 ? -27.456 -4.796 38.226 1.00 95.50 267 ASP A C 1
ATOM 2168 O O . ASP A 1 267 ? -28.315 -4.865 39.107 1.00 95.50 267 ASP A O 1
ATOM 2172 N N . ALA A 1 268 ? -26.489 -5.711 38.102 1.00 94.69 268 ALA A N 1
ATOM 2173 C CA . ALA A 1 268 ? -26.315 -6.831 39.026 1.00 94.69 268 ALA A CA 1
ATOM 2174 C C . ALA A 1 268 ? -26.015 -6.351 40.459 1.00 94.69 268 ALA A C 1
ATOM 2176 O O . ALA A 1 268 ? -26.689 -6.764 41.401 1.00 94.69 268 ALA A O 1
ATOM 2177 N N . ALA A 1 269 ? -25.085 -5.405 40.630 1.00 93.94 269 ALA A N 1
ATOM 2178 C CA . ALA A 1 269 ? -24.752 -4.846 41.943 1.00 93.94 269 ALA A CA 1
ATOM 2179 C C . ALA A 1 269 ? -25.927 -4.082 42.582 1.00 93.94 269 ALA A C 1
ATOM 2181 O O . ALA A 1 269 ? -26.107 -4.105 43.800 1.00 93.94 269 ALA A O 1
ATOM 2182 N N . LYS A 1 270 ? -26.755 -3.398 41.777 1.00 94.25 270 LYS A N 1
ATOM 2183 C CA . LYS A 1 270 ? -27.993 -2.764 42.262 1.00 94.25 270 LYS A CA 1
ATOM 2184 C C . LYS A 1 270 ? -29.031 -3.792 42.699 1.00 94.25 270 LYS A C 1
ATOM 2186 O O . LYS A 1 270 ? -29.718 -3.537 43.685 1.00 94.25 270 LYS A O 1
ATOM 2191 N N . ALA A 1 271 ? -29.160 -4.902 41.973 1.00 93.75 271 ALA A N 1
ATOM 2192 C CA . ALA A 1 271 ? -30.065 -5.984 42.341 1.00 93.75 271 ALA A CA 1
ATOM 2193 C C . ALA A 1 271 ? -29.651 -6.607 43.684 1.00 93.75 271 ALA A C 1
AT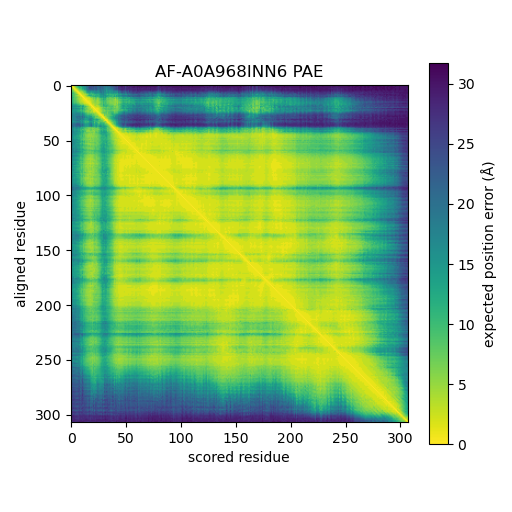OM 2195 O O . ALA A 1 271 ? -30.480 -6.675 44.587 1.00 93.75 271 ALA A O 1
ATOM 2196 N N . GLU A 1 272 ? -28.364 -6.922 43.867 1.00 94.12 272 GLU A N 1
ATOM 2197 C CA . GLU A 1 272 ? -27.834 -7.400 45.156 1.00 94.12 272 GLU A CA 1
ATOM 2198 C C . GLU A 1 272 ? -28.044 -6.379 46.284 1.00 94.12 272 GLU A C 1
ATOM 2200 O O . GLU A 1 272 ? -28.452 -6.734 47.389 1.00 94.12 272 GLU A O 1
ATOM 2205 N N . LEU A 1 273 ? -27.808 -5.086 46.025 1.00 94.50 273 LEU A N 1
ATOM 2206 C CA . LEU A 1 273 ? -28.033 -4.042 47.028 1.00 94.50 273 LEU A CA 1
ATOM 2207 C C . LEU A 1 273 ? -29.507 -3.956 47.448 1.00 94.50 273 LEU A C 1
ATOM 2209 O O . LEU A 1 273 ? -29.783 -3.708 48.622 1.00 94.50 273 LEU A O 1
ATOM 2213 N N . LEU A 1 274 ? -30.437 -4.124 46.505 1.00 95.69 274 LEU A N 1
ATOM 2214 C CA . LEU A 1 274 ? -31.869 -4.112 46.788 1.00 95.69 274 LEU A CA 1
ATOM 2215 C C . LEU A 1 274 ? -32.271 -5.322 47.641 1.00 95.69 274 LEU A C 1
ATOM 2217 O O . LEU A 1 274 ? -32.960 -5.138 48.640 1.00 95.69 274 LEU A O 1
ATOM 2221 N N . GLU A 1 275 ? -31.774 -6.519 47.315 1.00 94.50 275 GLU A N 1
ATOM 2222 C CA . GLU A 1 275 ? -32.006 -7.726 48.122 1.00 94.50 275 GLU A CA 1
ATOM 2223 C C . GLU A 1 275 ? -31.506 -7.545 49.563 1.00 94.50 275 GLU A C 1
ATOM 2225 O O . GLU A 1 275 ? -32.249 -7.773 50.518 1.00 94.50 275 GLU A O 1
ATOM 2230 N N . VAL A 1 276 ? -30.288 -7.023 49.741 1.00 95.06 276 VAL A N 1
ATOM 2231 C CA . VAL A 1 276 ? -29.732 -6.739 51.075 1.00 95.06 276 VAL A CA 1
ATOM 2232 C C . VAL A 1 276 ? -30.553 -5.676 51.820 1.00 95.06 276 VAL A C 1
ATOM 2234 O O . VAL A 1 276 ? -30.727 -5.759 53.038 1.00 95.06 276 VAL A O 1
ATOM 2237 N N . GLN A 1 277 ? -31.066 -4.654 51.126 1.00 92.38 277 GLN A N 1
ATOM 2238 C CA . GLN A 1 277 ? -31.925 -3.636 51.742 1.00 92.38 277 GLN A CA 1
ATOM 2239 C C . GLN A 1 277 ? -33.256 -4.217 52.225 1.00 92.38 277 GLN A C 1
ATOM 2241 O O . GLN A 1 277 ? -33.695 -3.867 53.325 1.00 92.38 277 GLN A O 1
ATOM 2246 N N . ASP A 1 278 ? -33.860 -5.111 51.445 1.00 93.44 278 ASP A N 1
ATOM 2247 C CA . ASP A 1 278 ? -35.100 -5.794 51.806 1.00 93.44 278 ASP A CA 1
ATOM 2248 C C . ASP A 1 278 ? -34.894 -6.720 53.016 1.00 93.44 278 ASP A C 1
ATOM 2250 O O . ASP A 1 278 ? -35.692 -6.686 53.958 1.00 93.44 278 ASP A O 1
ATOM 2254 N N . GLU A 1 279 ? -33.786 -7.465 53.073 1.00 93.75 279 GLU A N 1
ATOM 2255 C CA . GLU A 1 279 ? -33.422 -8.283 54.241 1.00 93.75 279 GLU A CA 1
ATOM 2256 C C . GLU A 1 279 ? -33.225 -7.433 55.507 1.00 93.75 279 GLU A C 1
ATOM 2258 O O . GLU A 1 279 ? -33.742 -7.756 56.581 1.00 93.75 279 GLU A O 1
ATOM 2263 N N . ILE A 1 280 ? -32.522 -6.299 55.393 1.00 93.38 280 ILE A N 1
ATOM 2264 C CA . ILE A 1 280 ? -32.333 -5.364 56.513 1.00 93.38 280 ILE A CA 1
ATOM 2265 C C . ILE A 1 280 ? -33.676 -4.776 56.968 1.00 93.38 280 ILE A C 1
ATOM 2267 O O . ILE A 1 280 ? -33.889 -4.589 58.171 1.00 93.38 280 ILE A O 1
ATOM 2271 N N . ALA A 1 281 ? -34.580 -4.455 56.039 1.00 92.75 281 ALA A N 1
ATOM 2272 C CA . ALA A 1 281 ? -35.904 -3.934 56.362 1.00 92.75 281 ALA A CA 1
ATOM 2273 C C . ALA A 1 281 ? -36.739 -4.969 57.131 1.00 92.75 281 ALA A C 1
ATOM 2275 O O . ALA A 1 281 ? -37.285 -4.637 58.187 1.00 92.75 281 ALA A O 1
ATOM 2276 N N . GLN A 1 282 ? -36.754 -6.225 56.676 1.00 92.06 282 GLN A N 1
ATOM 2277 C CA . GLN A 1 282 ? -37.437 -7.325 57.363 1.00 92.06 282 GLN A CA 1
ATOM 2278 C C . GLN A 1 282 ? -36.874 -7.551 58.771 1.00 92.06 282 GLN A C 1
ATOM 2280 O O . GLN A 1 282 ? -37.632 -7.587 59.743 1.00 92.06 282 GLN A O 1
ATOM 2285 N N . ALA A 1 283 ? -35.546 -7.597 58.918 1.00 92.12 283 ALA A N 1
ATOM 2286 C CA . ALA A 1 283 ? -34.902 -7.754 60.221 1.00 92.12 283 ALA A CA 1
ATOM 2287 C C . ALA A 1 283 ? -35.252 -6.608 61.193 1.00 92.12 283 ALA A C 1
ATOM 2289 O O . ALA A 1 283 ? -35.471 -6.836 62.386 1.00 92.12 283 ALA A O 1
ATOM 2290 N N . ARG A 1 284 ? -35.353 -5.365 60.699 1.00 91.75 284 ARG A N 1
ATOM 2291 C CA . ARG A 1 284 ? -35.780 -4.208 61.509 1.00 91.75 284 ARG A CA 1
ATOM 2292 C C . ARG A 1 284 ? -37.241 -4.303 61.934 1.00 91.75 284 ARG A C 1
ATOM 2294 O O . ARG A 1 284 ? -37.555 -3.957 63.075 1.00 91.75 284 ARG A O 1
ATOM 2301 N N . GLU A 1 285 ? -38.131 -4.742 61.048 1.00 90.44 285 GLU A N 1
ATOM 2302 C CA . GLU A 1 285 ? -39.539 -4.963 61.393 1.00 90.44 285 GLU A CA 1
ATOM 2303 C C . GLU A 1 285 ? -39.685 -6.049 62.462 1.00 90.44 285 GLU A C 1
ATOM 2305 O O . GLU A 1 285 ? -40.423 -5.866 63.435 1.00 90.44 285 GLU A O 1
ATOM 2310 N N . GLU A 1 286 ? -38.942 -7.150 62.347 1.00 89.88 286 GLU A N 1
ATOM 2311 C CA . GLU A 1 286 ? -38.904 -8.200 63.365 1.00 89.88 286 GLU A CA 1
ATOM 2312 C C . GLU A 1 286 ? -38.375 -7.682 64.705 1.00 89.88 286 GLU A C 1
ATOM 2314 O O . GLU A 1 286 ? -39.006 -7.902 65.744 1.00 89.88 286 GLU A O 1
ATOM 2319 N N . GLU A 1 287 ? -37.278 -6.921 64.703 1.00 89.81 287 GLU A N 1
ATOM 2320 C CA . GLU A 1 287 ? -36.733 -6.308 65.917 1.00 89.81 287 GLU A CA 1
ATOM 2321 C C . GLU A 1 287 ? -37.760 -5.379 66.589 1.00 89.81 287 GLU A C 1
ATOM 2323 O O . GLU A 1 287 ? -37.949 -5.422 67.811 1.00 89.81 287 GLU A O 1
ATOM 2328 N N . GLN A 1 288 ? -38.471 -4.558 65.807 1.00 87.25 288 GLN A N 1
ATOM 2329 C CA . GLN A 1 288 ? -39.537 -3.693 66.316 1.00 87.25 288 GLN A CA 1
ATOM 2330 C C . GLN A 1 288 ? -40.708 -4.499 66.889 1.00 87.25 288 GLN A C 1
ATOM 2332 O O . GLN A 1 288 ? -41.205 -4.163 67.969 1.00 87.25 288 GLN A O 1
ATOM 2337 N N . ARG A 1 289 ? -41.128 -5.583 66.223 1.00 88.00 289 ARG A N 1
ATOM 2338 C CA . ARG A 1 289 ? -42.180 -6.485 66.723 1.00 88.00 289 ARG A CA 1
ATOM 2339 C C . ARG A 1 289 ? -41.784 -7.119 68.051 1.00 88.00 289 ARG A C 1
ATOM 2341 O O . ARG A 1 289 ? -42.584 -7.105 68.989 1.00 88.00 289 ARG A O 1
ATOM 2348 N N . VAL A 1 290 ? -40.551 -7.611 68.160 1.00 87.50 290 VAL A N 1
ATOM 2349 C CA . VAL A 1 290 ? -40.008 -8.188 69.396 1.00 87.50 290 VAL A CA 1
ATOM 2350 C C . VAL A 1 290 ? -39.957 -7.133 70.504 1.00 87.50 290 VAL A C 1
ATOM 2352 O O . VAL A 1 290 ? -40.461 -7.380 71.601 1.00 87.50 290 VAL A O 1
ATOM 2355 N N . LYS A 1 291 ? -39.444 -5.924 70.234 1.00 85.38 291 LYS A N 1
ATOM 2356 C CA . LYS A 1 291 ? -39.434 -4.817 71.211 1.00 85.38 291 LYS A CA 1
ATOM 2357 C C . LYS A 1 291 ? -40.839 -4.449 71.692 1.00 85.38 291 LYS A C 1
ATOM 2359 O O . LYS A 1 291 ? -41.048 -4.299 72.896 1.00 85.38 291 LYS A O 1
ATOM 2364 N N . HIS A 1 292 ? -41.806 -4.334 70.782 1.00 82.81 292 HIS A N 1
ATOM 2365 C CA . HIS A 1 292 ? -43.190 -4.010 71.130 1.00 82.81 292 HIS A CA 1
ATOM 2366 C C . HIS A 1 292 ? -43.851 -5.120 71.964 1.00 82.81 292 HIS A C 1
ATOM 2368 O O . HIS A 1 292 ? -44.572 -4.839 72.925 1.00 82.81 292 HIS A O 1
ATOM 2374 N N . HIS A 1 293 ? -43.568 -6.387 71.647 1.00 84.81 293 HIS A N 1
ATOM 2375 C CA . HIS A 1 293 ? -44.022 -7.535 72.432 1.00 84.81 293 HIS A CA 1
ATOM 2376 C C . HIS A 1 293 ? -43.466 -7.504 73.866 1.00 84.81 293 HIS A C 1
ATOM 2378 O O . HIS A 1 293 ? -44.230 -7.613 74.828 1.00 84.81 293 HIS A O 1
ATOM 2384 N N . TRP A 1 294 ? -42.164 -7.254 74.031 1.00 77.50 294 TRP A N 1
ATOM 2385 C CA . TRP A 1 294 ? -41.535 -7.119 75.350 1.00 77.50 294 TRP A CA 1
ATOM 2386 C C . TRP A 1 294 ? -42.066 -5.930 76.162 1.00 77.50 294 TRP A C 1
ATOM 2388 O O . TRP A 1 294 ? -42.245 -6.050 77.374 1.00 77.50 294 TRP A O 1
ATOM 2398 N N . GLN A 1 295 ? -42.363 -4.794 75.523 1.00 79.12 295 GLN A N 1
ATOM 2399 C CA . GLN A 1 295 ? -42.980 -3.644 76.195 1.00 79.12 295 GLN A CA 1
ATOM 2400 C C . GLN A 1 295 ? -44.378 -3.967 76.739 1.00 79.12 295 GLN A C 1
ATOM 2402 O O . GLN A 1 295 ? -44.682 -3.601 77.875 1.00 79.12 295 GLN A O 1
ATOM 2407 N N . LYS A 1 296 ? -45.206 -4.698 75.979 1.00 77.12 296 LYS A N 1
ATOM 2408 C CA . LYS A 1 296 ? -46.525 -5.163 76.447 1.00 77.12 296 LYS A CA 1
ATOM 2409 C C . LYS A 1 296 ? -46.419 -6.114 77.638 1.00 77.12 296 LYS A C 1
ATOM 2411 O O . LYS A 1 296 ? -47.173 -5.972 78.597 1.00 77.12 296 LYS A O 1
ATOM 2416 N N . LEU A 1 297 ? -45.469 -7.050 77.604 1.00 75.81 297 LEU A N 1
ATOM 2417 C CA . LEU A 1 297 ? -45.219 -7.959 78.727 1.00 75.81 297 LEU A CA 1
ATOM 2418 C C . LEU A 1 297 ? -44.789 -7.198 79.990 1.00 75.81 297 LEU A C 1
ATOM 2420 O O . LEU A 1 297 ? -45.292 -7.486 81.075 1.00 75.81 297 LEU A O 1
ATOM 2424 N N . ARG A 1 298 ? -43.932 -6.177 79.851 1.00 71.31 298 ARG A N 1
ATOM 2425 C CA . ARG A 1 298 ? -43.550 -5.294 80.966 1.00 71.31 298 ARG A CA 1
ATOM 2426 C C . ARG A 1 298 ? -44.743 -4.530 81.542 1.00 71.31 298 ARG A C 1
ATOM 2428 O O . ARG A 1 298 ? -44.915 -4.545 82.756 1.00 71.31 298 ARG A O 1
ATOM 2435 N N . ALA A 1 299 ? -45.577 -3.926 80.696 1.00 65.00 299 ALA A N 1
ATOM 2436 C CA . ALA A 1 299 ? -46.754 -3.172 81.133 1.00 65.00 299 ALA A CA 1
ATOM 2437 C C . ALA A 1 299 ? -47.775 -4.044 81.890 1.00 65.00 299 ALA A C 1
ATOM 2439 O O . ALA A 1 299 ? -48.328 -3.604 82.896 1.00 65.00 299 ALA A O 1
ATOM 2440 N N . ASN A 1 300 ? -47.968 -5.299 81.467 1.00 62.00 300 ASN A N 1
ATOM 2441 C CA . ASN A 1 300 ? -48.839 -6.248 82.167 1.00 62.00 300 ASN A CA 1
ATOM 2442 C C . ASN A 1 300 ? -48.252 -6.739 83.503 1.00 62.00 300 ASN A C 1
ATOM 2444 O O . ASN A 1 300 ? -49.011 -7.048 84.415 1.00 62.00 300 ASN A O 1
ATOM 2448 N N . SER A 1 301 ? -46.924 -6.788 83.652 1.00 55.78 301 SER A N 1
ATOM 2449 C CA . SER A 1 301 ? -46.279 -7.165 84.922 1.00 55.78 301 SER A CA 1
ATOM 2450 C C . SER A 1 301 ? -46.302 -6.062 85.992 1.00 55.78 301 SER A C 1
ATOM 2452 O O . SER A 1 301 ? -46.210 -6.367 87.174 1.00 55.78 301 SER A O 1
ATOM 2454 N N . THR A 1 302 ? -46.466 -4.792 85.605 1.00 54.38 302 THR A N 1
ATOM 2455 C CA . THR A 1 302 ? -46.572 -3.646 86.532 1.00 54.38 302 THR A CA 1
ATOM 2456 C C . THR A 1 302 ? -48.005 -3.321 86.971 1.00 54.38 302 THR A C 1
ATOM 2458 O O . THR A 1 302 ? -48.182 -2.457 87.819 1.00 54.38 302 THR A O 1
ATOM 2461 N N . GLY A 1 303 ? -49.023 -3.994 86.416 1.00 50.84 303 GLY A N 1
ATOM 2462 C CA . GLY A 1 303 ? -50.443 -3.797 86.755 1.00 50.84 303 GLY A CA 1
ATOM 2463 C C . GLY A 1 303 ? -51.023 -4.799 87.763 1.00 50.84 303 GLY A C 1
ATOM 2464 O O . GLY A 1 303 ? -52.224 -4.782 88.003 1.00 50.84 303 GLY A O 1
ATOM 2465 N N . VAL A 1 304 ? -50.202 -5.682 88.337 1.00 48.16 304 VAL A N 1
ATOM 2466 C CA . VAL A 1 304 ? -50.612 -6.646 89.374 1.00 48.16 304 VAL A CA 1
ATOM 2467 C C . VAL A 1 304 ? -49.890 -6.274 90.667 1.00 48.16 304 VAL A C 1
ATOM 2469 O O . VAL A 1 304 ? -48.852 -6.840 90.998 1.00 48.16 304 VAL A O 1
ATOM 2472 N N . GLY A 1 305 ? -50.383 -5.240 91.345 1.00 49.19 305 GLY A N 1
ATOM 2473 C CA . GLY A 1 305 ? -49.756 -4.729 92.564 1.00 49.19 305 GLY A CA 1
ATOM 2474 C C . GLY A 1 305 ? -50.439 -3.516 93.191 1.00 49.19 305 GLY A C 1
ATOM 2475 O O . GLY A 1 305 ? -49.745 -2.717 93.801 1.00 49.19 305 GLY A O 1
ATOM 2476 N N . GLU A 1 306 ? -51.753 -3.362 93.036 1.00 45.78 306 GLU A N 1
ATOM 2477 C CA . GLU A 1 306 ? -52.579 -2.504 93.897 1.00 45.78 306 GLU A CA 1
ATOM 2478 C C . GLU A 1 306 ? -53.910 -3.226 94.130 1.00 45.78 306 GLU A C 1
ATOM 2480 O O . GLU A 1 306 ? -54.840 -3.097 93.342 1.00 45.78 306 GLU A O 1
ATOM 2485 N N . ASP A 1 307 ? -53.923 -4.077 95.155 1.00 44.00 307 ASP A N 1
ATOM 2486 C CA . ASP A 1 307 ? -55.059 -4.390 96.033 1.00 44.00 307 ASP A CA 1
ATOM 2487 C C . ASP A 1 307 ? -54.510 -5.047 97.312 1.00 44.00 307 ASP A C 1
ATOM 2489 O O . ASP A 1 307 ? -53.647 -5.953 97.194 1.00 44.00 307 ASP A O 1
#

Mean predicted aligned error: 9.76 Å